Protein AF-R7T611-F1 (afdb_monomer)

Organism: Capitella teleta (NCBI:txid283909)

Secondary structure (DSSP, 8-state):
------S----GGGSTTSHHHHHHHSPPPHHHHHHHHHHHHHHTTT--SPEEEEEEE--GGGGSHHHHHHT-----HHHHHHHHHHHHHHSSSEEEEEEES-THHHHHH---SSEEE-TT--HHHHHHHHHTSSEEEE-SHHHHHHHHHHHTS-EEEETT-SPTTSTTGGG--HHHHS-TTSEEE-

Nearest PDB structures (foldseek):
  1w55-assembly1_A  TM=5.070E-01  e=2.088E-01  Campylobacter jejuni
  1hjj-assembly1_A  TM=3.939E-01  e=7.897E-01  Escherichia coli
  1hm0-assembly1_A  TM=4.553E-01  e=1.017E+00  Streptococcus pneumoniae
  4fce-assembly1_A  TM=4.707E-01  e=2.986E+00  Yersinia pestis CO92
  1h4d-assembly1_A  TM=3.744E-01  e=1.585E+00  Escherichia coli

Radius of gyration: 16.83 Å; Cα contacts (8 Å, |Δi|>4): 289; chains: 1; bounding box: 39×49×43 Å

Sequence (186 aa):
MNIELSGYYHSFKYFTEIEDDIRREFTFKESIQNKVNQFIQKSMVGYENYTKVGIHVRRGDFLREDAQKFGDAVATPEYMEKSMKFFQEKFPRVWFFAAGNGGDWTKENVKADHVAFSEDFSPFEDLALLSSCDHTIATVGTFSWWAAWLTNGITTYFEGFPVPNTRLGNRYIKEDYIPPNWIAMK

Solvent-accessible surface area (backbone atoms only — not comparable to full-atom values): 10423 Å² total; per-residue (Å²): 137,90,84,87,89,85,81,83,87,67,39,60,79,81,42,67,94,44,47,69,58,51,54,62,71,70,58,74,57,66,74,50,48,52,54,38,51,52,48,54,51,65,75,40,66,96,61,75,91,58,49,33,34,13,31,36,38,48,34,62,74,42,69,36,70,68,37,37,62,39,9,42,45,58,69,48,63,62,30,43,48,53,51,54,48,52,50,53,76,72,34,100,40,57,34,37,40,39,30,73,54,36,65,70,60,42,66,74,46,62,78,64,100,41,66,47,68,64,75,94,56,51,76,69,43,41,41,50,45,29,32,70,19,56,22,25,42,25,32,42,64,70,66,23,49,52,24,36,63,62,25,69,41,63,32,38,35,41,56,65,52,51,30,77,92,21,69,45,27,74,69,60,55,62,83,46,53,50,64,88,84,50,41,78,40,98

Structure (mmCIF, N/CA/C/O backbone):
data_AF-R7T611-F1
#
_entry.id   AF-R7T611-F1
#
loop_
_atom_site.group_PDB
_atom_site.id
_atom_site.type_symbol
_atom_site.label_atom_id
_atom_site.label_alt_id
_atom_site.label_comp_id
_atom_site.label_asym_id
_atom_site.label_entity_id
_atom_site.label_seq_id
_atom_site.pdbx_PDB_ins_code
_atom_site.Cartn_x
_atom_site.Cartn_y
_atom_site.Cartn_z
_atom_site.occupancy
_atom_site.B_iso_or_equiv
_atom_site.auth_seq_id
_atom_site.auth_comp_id
_atom_site.auth_asym_id
_atom_site.auth_atom_id
_atom_site.pdbx_PDB_model_num
ATOM 1 N N . MET A 1 1 ? 16.091 -35.401 -15.188 1.00 61.69 1 MET A N 1
ATOM 2 C CA . MET A 1 1 ? 16.191 -34.120 -15.917 1.00 61.69 1 MET A CA 1
ATOM 3 C C . MET A 1 1 ? 16.047 -33.037 -14.872 1.00 61.69 1 MET A C 1
ATOM 5 O O . MET A 1 1 ? 15.060 -33.075 -14.151 1.00 61.69 1 MET A O 1
ATOM 9 N N . ASN A 1 2 ? 17.043 -32.170 -14.716 1.00 72.00 2 ASN A N 1
ATOM 10 C CA . ASN A 1 2 ? 16.996 -31.113 -13.707 1.00 72.00 2 ASN A CA 1
ATOM 11 C C . ASN A 1 2 ? 16.510 -29.838 -14.396 1.00 72.00 2 ASN A C 1
ATOM 13 O O . ASN A 1 2 ? 17.042 -29.483 -15.446 1.00 72.00 2 ASN A O 1
ATOM 17 N N . ILE A 1 3 ? 15.480 -29.205 -13.839 1.00 80.12 3 ILE A N 1
ATOM 18 C CA . ILE A 1 3 ? 14.899 -27.960 -14.349 1.00 80.12 3 ILE A CA 1
ATOM 19 C C . ILE A 1 3 ? 15.176 -26.874 -13.313 1.00 80.12 3 ILE A C 1
ATOM 21 O O . ILE A 1 3 ? 14.893 -27.064 -12.132 1.00 80.12 3 ILE A O 1
ATOM 25 N N . GLU A 1 4 ? 15.722 -25.748 -13.767 1.00 81.56 4 GLU A N 1
ATOM 26 C CA . GLU A 1 4 ? 15.882 -24.530 -12.975 1.00 81.56 4 GLU A CA 1
ATOM 27 C C . GLU A 1 4 ? 14.856 -23.496 -13.446 1.00 81.56 4 GLU A C 1
ATOM 29 O O . GLU A 1 4 ? 14.779 -23.163 -14.630 1.00 81.56 4 GLU A O 1
ATOM 34 N N . LEU A 1 5 ? 14.055 -23.003 -12.507 1.00 80.06 5 LEU A N 1
ATOM 35 C CA . LEU A 1 5 ? 13.049 -21.974 -12.732 1.00 80.06 5 LEU A CA 1
ATOM 36 C C . LEU A 1 5 ? 13.580 -20.647 -12.181 1.00 80.06 5 LEU A C 1
ATOM 38 O O . LEU A 1 5 ? 13.806 -20.521 -10.982 1.00 80.06 5 LEU A O 1
ATOM 42 N N . SER A 1 6 ? 13.744 -19.639 -13.044 1.00 73.62 6 SER A N 1
ATOM 43 C CA . SER A 1 6 ? 14.198 -18.293 -12.654 1.00 73.62 6 SER A CA 1
ATOM 44 C C . SER A 1 6 ? 13.182 -17.217 -13.053 1.00 73.62 6 SER A C 1
ATOM 46 O O . SER A 1 6 ? 12.642 -17.241 -14.156 1.00 73.62 6 SER A O 1
ATOM 48 N N . GLY A 1 7 ? 12.880 -16.287 -12.142 1.00 75.88 7 GLY A N 1
ATOM 49 C CA . GLY A 1 7 ? 11.879 -15.234 -12.353 1.00 75.88 7 GLY A CA 1
ATOM 50 C C . GLY A 1 7 ? 11.219 -14.763 -11.054 1.00 75.88 7 GLY A C 1
ATOM 51 O O . GLY A 1 7 ? 11.477 -15.315 -9.989 1.00 75.88 7 GLY A O 1
ATOM 52 N N . TYR A 1 8 ? 10.365 -13.737 -11.147 1.00 75.19 8 TYR A N 1
ATOM 53 C CA . TYR A 1 8 ? 9.629 -13.194 -9.993 1.00 75.19 8 TYR A CA 1
ATOM 54 C C . TYR A 1 8 ? 8.362 -13.986 -9.646 1.00 75.19 8 TYR A C 1
ATOM 56 O O . TYR A 1 8 ? 7.894 -13.883 -8.519 1.00 75.19 8 TYR A O 1
ATOM 64 N N . TYR A 1 9 ? 7.794 -14.731 -10.607 1.00 80.75 9 TYR A N 1
ATOM 65 C CA . TYR A 1 9 ? 6.558 -15.520 -10.460 1.00 80.75 9 TYR A CA 1
ATOM 66 C C . TYR A 1 9 ? 5.413 -14.784 -9.741 1.00 80.75 9 TYR A C 1
ATOM 68 O O . TYR A 1 9 ? 4.602 -15.388 -9.047 1.00 80.75 9 TYR A O 1
ATOM 76 N N . HIS A 1 10 ? 5.339 -13.467 -9.927 1.00 84.19 10 HIS A N 1
ATOM 77 C CA . HIS A 1 10 ? 4.414 -12.604 -9.212 1.00 84.19 10 HIS A CA 1
ATOM 78 C C . HIS A 1 10 ? 3.256 -12.212 -10.132 1.00 84.19 10 HIS A C 1
ATOM 80 O O . HIS A 1 10 ? 3.314 -11.195 -10.820 1.00 84.19 10 HIS A O 1
ATOM 86 N N . SER A 1 11 ? 2.232 -13.065 -10.167 1.00 90.81 11 SER A N 1
ATOM 87 C CA . SER A 1 11 ? 0.974 -12.800 -10.859 1.00 90.81 11 SER A CA 1
ATOM 88 C C . SER A 1 11 ? -0.200 -13.351 -10.062 1.00 90.81 11 SER A C 1
ATOM 90 O O . SER A 1 11 ? -0.176 -14.517 -9.669 1.00 90.81 11 SER A O 1
ATOM 92 N N . PHE A 1 12 ? -1.248 -12.542 -9.876 1.00 90.81 12 PHE A N 1
ATOM 93 C CA . PHE A 1 12 ? -2.486 -13.006 -9.233 1.00 90.81 12 PHE A CA 1
ATOM 94 C C . PHE A 1 12 ? -3.181 -14.114 -10.027 1.00 90.81 12 PHE A C 1
ATOM 96 O O . PHE A 1 12 ? -3.879 -14.947 -9.453 1.00 90.81 12 PHE A O 1
ATOM 103 N N . LYS A 1 13 ? -2.949 -14.162 -11.347 1.00 91.31 13 LYS A N 1
ATOM 104 C CA . LYS A 1 13 ? -3.540 -15.153 -12.254 1.00 91.31 13 LYS A CA 1
ATOM 105 C C . LYS A 1 13 ? -3.159 -16.587 -11.897 1.00 91.31 13 LYS A C 1
ATOM 107 O O . LYS A 1 13 ? -3.870 -17.511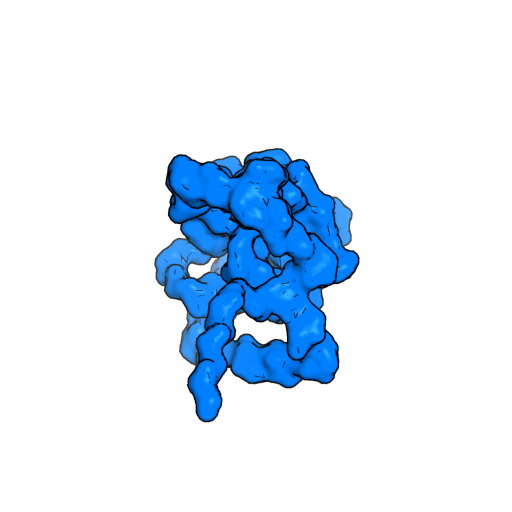 -12.271 1.00 91.31 13 LYS A O 1
ATOM 112 N N . TYR A 1 14 ? -2.056 -16.788 -11.175 1.00 89.62 14 TYR A N 1
ATOM 113 C CA . TYR A 1 14 ? -1.620 -18.120 -10.753 1.00 89.62 14 TYR A CA 1
ATOM 114 C C . TYR A 1 14 ? -2.505 -18.745 -9.676 1.00 89.62 14 TYR A C 1
ATOM 116 O O . TYR A 1 14 ? -2.452 -19.957 -9.493 1.00 89.62 14 TYR A O 1
ATOM 124 N N . PHE A 1 15 ? -3.299 -17.948 -8.962 1.00 88.62 15 PHE A N 1
ATOM 125 C CA . PHE A 1 15 ? -4.089 -18.426 -7.829 1.00 88.62 15 PHE A CA 1
ATOM 126 C C . PHE A 1 15 ? -5.510 -17.859 -7.795 1.00 88.62 15 PHE A C 1
ATOM 128 O O . PHE A 1 15 ? -6.181 -17.979 -6.777 1.00 88.62 15 PHE A O 1
ATOM 135 N N . THR A 1 16 ? -6.004 -17.308 -8.910 1.00 88.00 16 THR A N 1
ATOM 136 C CA . THR A 1 16 ? -7.368 -16.756 -9.012 1.00 88.00 16 THR A CA 1
ATOM 137 C C . THR A 1 16 ? -8.461 -17.773 -8.656 1.00 88.00 16 THR A C 1
ATOM 139 O O . THR A 1 16 ? -9.498 -17.401 -8.121 1.00 88.00 16 THR A O 1
ATOM 142 N N . GLU A 1 17 ? -8.242 -19.065 -8.909 1.00 91.81 17 GLU A N 1
ATOM 143 C CA . GLU A 1 17 ? -9.221 -20.118 -8.584 1.00 91.81 17 GLU A CA 1
ATOM 144 C C . GLU A 1 17 ? -9.187 -20.558 -7.111 1.00 91.81 17 GLU A C 1
ATOM 146 O O . GLU A 1 17 ? -10.106 -21.230 -6.654 1.00 91.81 17 GLU A O 1
ATOM 151 N N . ILE A 1 18 ? -8.142 -20.182 -6.366 1.00 91.75 18 ILE A N 1
ATOM 152 C CA . ILE A 1 18 ? -7.904 -20.613 -4.978 1.00 91.75 18 ILE A CA 1
ATOM 153 C C . ILE A 1 18 ? -7.659 -19.428 -4.035 1.00 91.75 18 ILE A C 1
ATOM 155 O O . ILE A 1 18 ? -7.073 -19.593 -2.967 1.00 91.75 18 ILE A O 1
ATOM 159 N N . GLU A 1 19 ? -8.074 -18.215 -4.413 1.00 91.62 19 GLU A N 1
ATOM 160 C CA . GLU A 1 19 ? -7.768 -17.005 -3.640 1.00 91.62 19 GLU A CA 1
ATOM 161 C C . GLU A 1 19 ? -8.275 -17.092 -2.199 1.00 91.62 19 GLU A C 1
ATOM 163 O O . GLU A 1 19 ? -7.566 -16.699 -1.275 1.00 91.62 19 GLU A O 1
ATOM 168 N N . ASP A 1 20 ? -9.473 -17.641 -1.998 1.00 91.69 20 ASP A N 1
ATOM 169 C CA . ASP A 1 20 ? -10.071 -17.784 -0.669 1.00 91.69 20 ASP A CA 1
ATOM 170 C C . ASP A 1 20 ? -9.300 -18.778 0.204 1.00 91.69 20 ASP A C 1
ATOM 172 O O . ASP A 1 20 ? -9.133 -18.557 1.406 1.00 91.69 20 ASP A O 1
ATOM 176 N N . ASP A 1 21 ? -8.766 -19.842 -0.402 1.00 93.12 21 ASP A N 1
ATOM 177 C CA . ASP A 1 21 ? -7.888 -20.781 0.288 1.00 93.12 21 ASP A CA 1
ATOM 178 C C . ASP A 1 21 ? -6.577 -20.100 0.676 1.00 93.12 21 ASP A C 1
ATOM 180 O O . ASP A 1 21 ? -6.176 -20.166 1.836 1.00 93.12 21 ASP A O 1
ATOM 184 N N . ILE A 1 22 ? -5.950 -19.368 -0.249 1.00 91.81 22 ILE A N 1
ATOM 185 C CA . ILE A 1 22 ? -4.723 -18.620 0.037 1.00 91.81 22 ILE A CA 1
ATOM 186 C C . ILE A 1 22 ? -4.961 -17.597 1.156 1.00 91.81 22 ILE A C 1
ATOM 188 O O . ILE A 1 22 ? -4.179 -17.552 2.101 1.00 91.81 22 ILE A O 1
ATOM 192 N N . ARG A 1 23 ? -6.048 -16.818 1.131 1.00 91.62 23 ARG A N 1
ATOM 193 C CA . ARG A 1 23 ? -6.355 -15.851 2.204 1.00 91.62 23 ARG A CA 1
ATOM 194 C C . ARG A 1 23 ? -6.562 -16.534 3.558 1.00 91.62 23 ARG A C 1
ATOM 196 O O . ARG A 1 23 ? -6.128 -15.999 4.575 1.00 91.62 23 ARG A O 1
ATOM 203 N N . ARG A 1 24 ? -7.181 -17.719 3.584 1.00 90.38 24 ARG A N 1
ATOM 204 C CA . ARG A 1 24 ? -7.364 -18.506 4.814 1.00 90.38 24 ARG A CA 1
ATOM 205 C C . ARG A 1 24 ? -6.036 -19.035 5.363 1.00 90.38 24 ARG A C 1
ATOM 207 O O . ARG A 1 24 ? -5.813 -18.969 6.572 1.00 90.38 24 ARG A O 1
ATOM 214 N N . GLU A 1 25 ? -5.156 -19.538 4.501 1.00 90.62 25 GLU A N 1
ATOM 215 C CA . GLU A 1 25 ? -3.840 -20.044 4.913 1.00 90.62 25 GLU A CA 1
ATOM 216 C C . GLU A 1 25 ? -2.890 -18.909 5.335 1.00 90.62 25 GLU A C 1
ATOM 218 O O . GLU A 1 25 ? -2.083 -19.075 6.248 1.00 90.62 25 GLU A O 1
ATOM 223 N N . PHE A 1 26 ? -3.018 -17.720 4.737 1.00 87.00 26 PHE A N 1
ATOM 224 C CA . PHE A 1 26 ? -2.278 -16.510 5.116 1.00 87.00 26 PHE A CA 1
ATOM 225 C C . PHE A 1 26 ? -2.897 -15.797 6.331 1.00 87.00 26 PHE A C 1
ATOM 227 O O . PHE A 1 26 ? -3.003 -14.571 6.386 1.00 87.00 26 PHE A O 1
ATOM 234 N N . THR A 1 27 ? -3.270 -16.571 7.348 1.00 88.25 27 THR A N 1
ATOM 235 C CA . THR A 1 27 ? -3.699 -16.056 8.648 1.00 88.25 27 THR A CA 1
ATOM 236 C C . THR A 1 27 ? -2.513 -15.948 9.601 1.00 88.25 27 THR A C 1
ATOM 238 O O . THR A 1 27 ? -1.678 -16.844 9.736 1.00 88.25 27 THR A O 1
ATOM 241 N N . PHE A 1 28 ? -2.403 -14.809 10.281 1.00 92.50 28 PHE A N 1
ATOM 242 C CA . PHE A 1 28 ? -1.281 -14.560 11.181 1.00 92.50 28 PHE A CA 1
ATOM 243 C C . PHE A 1 28 ? -1.431 -15.333 12.487 1.00 92.50 28 PHE A C 1
ATOM 245 O O . PHE A 1 28 ? -2.542 -15.536 12.979 1.00 92.50 28 PHE A O 1
ATOM 252 N N . LYS A 1 29 ? -0.296 -15.695 13.097 1.00 95.12 29 LYS A N 1
ATOM 253 C CA . LYS A 1 29 ? -0.269 -16.282 14.442 1.00 95.12 29 LYS A CA 1
ATOM 254 C C . LYS A 1 29 ? -1.009 -15.382 15.430 1.00 95.12 29 LYS A C 1
ATOM 256 O O . LYS A 1 29 ? -0.880 -14.159 15.374 1.00 95.12 29 LYS A O 1
ATOM 261 N N . GLU A 1 30 ? -1.696 -15.998 16.385 1.00 94.94 30 GLU A N 1
ATOM 262 C CA . GLU A 1 30 ? -2.509 -15.299 17.385 1.00 94.94 30 GLU A CA 1
ATOM 263 C C . GLU A 1 30 ? -1.725 -14.204 18.129 1.00 94.94 30 GLU A C 1
ATOM 265 O O . GLU A 1 30 ? -2.230 -13.105 18.333 1.00 94.94 30 GLU A O 1
ATOM 270 N N . SER A 1 31 ? -0.452 -14.447 18.460 1.00 96.44 31 SER A N 1
ATOM 271 C CA . SER A 1 31 ? 0.404 -13.448 19.113 1.00 96.44 31 SER A CA 1
ATOM 272 C C . SER A 1 31 ? 0.606 -12.174 18.281 1.00 96.44 31 SER A C 1
ATOM 274 O O . SER A 1 31 ? 0.606 -11.077 18.838 1.00 96.44 31 SER A O 1
ATOM 276 N N . ILE A 1 32 ? 0.740 -12.308 16.957 1.00 96.81 32 ILE A N 1
ATOM 277 C CA . ILE A 1 32 ? 0.872 -11.181 16.023 1.00 96.81 32 ILE A CA 1
ATOM 278 C C . ILE A 1 32 ? -0.466 -10.449 15.923 1.00 96.81 32 ILE A C 1
ATOM 280 O O . ILE A 1 32 ? -0.506 -9.229 16.083 1.00 96.81 32 ILE A O 1
ATOM 284 N N . GLN A 1 33 ? -1.565 -11.189 15.733 1.00 95.81 33 GLN A N 1
ATOM 285 C CA . GLN A 1 33 ? -2.901 -10.593 15.656 1.00 95.81 33 GLN A CA 1
ATOM 286 C C . GLN A 1 33 ? -3.254 -9.824 16.932 1.00 95.81 33 GLN A C 1
ATOM 288 O O . GLN A 1 33 ? -3.726 -8.695 16.857 1.00 95.81 33 GLN A O 1
ATOM 293 N N . ASN A 1 34 ? -2.962 -10.383 18.107 1.00 96.62 34 ASN A N 1
ATOM 294 C CA . ASN A 1 34 ? -3.229 -9.733 19.386 1.00 96.62 34 ASN A CA 1
ATOM 295 C C . ASN A 1 34 ? -2.453 -8.419 19.532 1.00 96.62 34 ASN A C 1
ATOM 297 O O . ASN A 1 34 ? -3.031 -7.419 19.959 1.00 96.62 34 ASN A O 1
ATOM 301 N N . LYS A 1 35 ? -1.172 -8.383 19.141 1.00 97.06 35 LYS A N 1
ATOM 302 C CA . LYS A 1 35 ? -0.372 -7.149 19.176 1.00 97.06 35 LYS A CA 1
ATOM 303 C C . LYS A 1 35 ? -0.938 -6.081 18.232 1.00 97.06 35 LYS A C 1
ATOM 305 O O . LYS A 1 35 ? -1.091 -4.930 18.640 1.00 97.06 35 LYS A O 1
ATOM 310 N N . VAL A 1 36 ? -1.296 -6.463 17.006 1.00 97.56 36 VAL A N 1
ATOM 311 C CA . VAL A 1 36 ? -1.903 -5.562 16.012 1.00 97.56 36 VAL A CA 1
ATOM 312 C C . VAL A 1 36 ? -3.260 -5.035 16.484 1.00 97.56 36 VAL A C 1
ATOM 314 O O . VAL A 1 36 ? -3.496 -3.830 16.452 1.00 97.56 36 VAL A O 1
ATOM 317 N N . ASN A 1 37 ? -4.131 -5.909 16.989 1.00 96.94 37 ASN A N 1
ATOM 318 C CA . ASN A 1 37 ? -5.452 -5.529 17.486 1.00 96.94 37 ASN A CA 1
ATOM 319 C C . ASN A 1 37 ? -5.347 -4.560 18.666 1.00 96.94 37 ASN A C 1
ATOM 321 O O . ASN A 1 37 ? -6.070 -3.566 18.709 1.00 96.94 37 ASN A O 1
ATOM 325 N N . GLN A 1 38 ? -4.410 -4.793 19.590 1.00 97.56 38 GLN A N 1
ATOM 326 C CA . GLN A 1 38 ? -4.142 -3.862 20.687 1.00 97.56 38 GLN A CA 1
ATOM 327 C C . GLN A 1 38 ? -3.655 -2.501 20.187 1.00 97.56 38 GLN A C 1
ATOM 329 O O . GLN A 1 38 ? -4.045 -1.479 20.748 1.00 97.56 38 GLN A O 1
ATOM 334 N N . PHE A 1 39 ? -2.808 -2.465 19.156 1.00 98.06 39 PHE A N 1
ATOM 335 C CA . PHE A 1 39 ? -2.355 -1.213 18.555 1.00 98.06 39 PHE A CA 1
ATOM 336 C C . PHE A 1 39 ? -3.520 -0.437 17.929 1.00 98.06 39 PHE A C 1
ATOM 338 O O . PHE A 1 39 ? -3.735 0.712 18.304 1.00 98.06 39 PHE A O 1
ATOM 345 N N . ILE A 1 40 ? -4.337 -1.083 17.089 1.00 97.75 40 ILE A N 1
ATOM 346 C CA . ILE A 1 40 ? -5.526 -0.470 16.471 1.00 97.75 40 ILE A CA 1
ATOM 347 C C . ILE A 1 40 ? -6.482 0.068 17.546 1.00 97.75 40 ILE A C 1
ATOM 349 O O . ILE A 1 40 ? -6.897 1.226 17.486 1.00 97.75 40 ILE A O 1
ATOM 353 N N . GLN A 1 41 ? -6.796 -0.744 18.561 1.00 96.69 41 GLN A N 1
ATOM 354 C CA . GLN A 1 41 ? -7.684 -0.352 19.659 1.00 96.69 41 GLN A CA 1
ATOM 355 C C . GLN A 1 41 ? -7.154 0.864 20.420 1.00 96.69 41 GLN A C 1
ATOM 357 O O . GLN A 1 41 ? -7.924 1.775 20.709 1.00 96.69 41 GLN A O 1
ATOM 362 N N . LYS A 1 42 ? -5.850 0.899 20.721 1.00 97.06 42 LYS A N 1
ATOM 363 C CA . LYS A 1 42 ? -5.209 2.035 21.399 1.00 97.06 42 LYS A CA 1
ATOM 364 C C . LYS A 1 42 ? -5.204 3.294 20.539 1.00 97.06 42 LYS A C 1
ATOM 366 O O . LYS A 1 42 ? -5.418 4.376 21.077 1.00 97.06 42 LYS A O 1
ATOM 371 N N . SER A 1 43 ? -4.973 3.171 19.232 1.00 97.25 43 SER A N 1
ATOM 372 C CA . SER A 1 43 ? -5.015 4.315 18.318 1.00 97.25 43 SER A CA 1
ATOM 373 C C . SER A 1 43 ? -6.411 4.932 18.262 1.00 97.25 43 SER A C 1
ATOM 375 O O . SER A 1 43 ? -6.529 6.150 18.246 1.00 97.25 43 SER A O 1
ATOM 377 N N . MET A 1 44 ? -7.458 4.106 18.287 1.00 97.25 44 MET A N 1
ATOM 378 C CA . MET A 1 44 ? -8.842 4.519 18.030 1.00 97.25 44 MET A CA 1
ATOM 379 C C . MET A 1 44 ? -9.706 4.635 19.299 1.00 97.25 44 MET A C 1
ATOM 381 O O . MET A 1 44 ? -10.933 4.615 19.207 1.00 97.25 44 MET A O 1
ATOM 385 N N . VAL A 1 45 ? -9.115 4.758 20.494 1.00 96.44 45 VAL A N 1
ATOM 386 C CA . VAL A 1 45 ? -9.888 4.867 21.750 1.00 96.44 45 VAL A CA 1
ATOM 387 C C . VAL A 1 45 ? -10.842 6.062 21.695 1.00 96.44 45 VAL A C 1
ATOM 389 O O . VAL A 1 45 ? -10.416 7.196 21.494 1.00 96.44 45 VAL A O 1
ATOM 392 N N . GLY A 1 46 ? -12.135 5.808 21.916 1.00 95.56 46 GLY A N 1
ATOM 393 C CA . GLY A 1 46 ? -13.182 6.836 21.870 1.00 95.56 46 GLY A CA 1
ATOM 394 C C . GLY A 1 46 ? -13.675 7.182 20.460 1.00 95.56 46 GLY A C 1
ATOM 395 O O . GLY A 1 46 ? -14.513 8.069 20.318 1.00 95.56 46 GLY A O 1
ATOM 396 N N . TYR A 1 47 ? -13.196 6.477 19.431 1.00 95.75 47 TYR A N 1
ATOM 397 C CA . TYR A 1 47 ? -13.606 6.648 18.041 1.00 95.75 47 TYR A CA 1
ATOM 398 C C . TYR A 1 47 ? -14.295 5.382 17.523 1.00 95.75 47 TYR A C 1
ATOM 400 O O . TYR A 1 47 ? -13.751 4.284 17.582 1.00 95.75 47 TYR A O 1
ATOM 408 N N . GLU A 1 48 ? -15.493 5.539 16.964 1.00 93.88 48 GLU A N 1
ATOM 409 C CA . GLU A 1 48 ? -16.306 4.433 16.437 1.00 93.88 48 GLU A CA 1
ATOM 410 C C . GLU A 1 48 ? -16.665 4.660 14.968 1.00 93.88 48 GLU A C 1
ATOM 412 O O . GLU A 1 48 ? -16.696 5.800 14.520 1.00 93.88 48 GLU A O 1
ATOM 417 N N . ASN A 1 49 ? -16.986 3.598 14.220 1.00 94.69 49 ASN A N 1
ATOM 418 C CA . ASN A 1 49 ? -17.370 3.587 12.792 1.00 94.69 49 ASN A CA 1
ATOM 419 C C . ASN A 1 49 ? -16.482 4.464 11.882 1.00 94.69 49 ASN A C 1
ATOM 421 O O . ASN A 1 49 ? -16.981 5.325 11.147 1.00 94.69 49 ASN A O 1
ATOM 425 N N . TYR A 1 50 ? -15.168 4.244 11.964 1.00 98.12 50 TYR A N 1
ATOM 426 C CA . TYR A 1 50 ? -14.168 4.744 11.019 1.00 98.12 50 TYR A CA 1
ATOM 427 C C . TYR A 1 50 ? -13.806 3.653 10.013 1.00 98.12 50 TYR A C 1
ATOM 429 O O . TYR A 1 50 ? -13.655 2.490 10.385 1.00 98.12 50 TYR A O 1
ATOM 437 N N . THR A 1 51 ? -13.611 4.049 8.757 1.00 98.69 51 THR A N 1
ATOM 438 C CA . THR A 1 51 ? -13.018 3.190 7.726 1.00 98.69 51 THR A CA 1
ATOM 439 C C . THR A 1 51 ? -11.502 3.204 7.894 1.00 98.69 51 THR A C 1
ATOM 441 O O . THR A 1 51 ? -10.881 4.266 7.832 1.00 98.69 51 THR A O 1
ATOM 444 N N . LYS A 1 52 ? -10.898 2.043 8.129 1.00 98.81 52 LYS A N 1
ATOM 445 C CA . LYS A 1 52 ? -9.456 1.872 8.322 1.00 98.81 52 LYS A CA 1
ATOM 446 C C . LYS A 1 52 ? -8.797 1.721 6.958 1.00 98.81 52 LYS A C 1
ATOM 448 O O . LYS A 1 52 ? -9.142 0.817 6.200 1.00 98.81 52 LYS A O 1
ATOM 453 N N . VAL A 1 53 ? -7.839 2.582 6.646 1.00 98.88 53 VAL A N 1
ATOM 454 C CA . VAL A 1 53 ? -7.107 2.545 5.377 1.00 98.88 53 VAL A CA 1
ATOM 455 C C . VAL A 1 53 ? -5.629 2.329 5.673 1.00 98.88 53 VAL A C 1
ATOM 457 O O . VAL A 1 53 ? -4.967 3.186 6.259 1.00 98.88 53 VAL A O 1
ATOM 460 N N . GLY A 1 54 ? -5.113 1.171 5.274 1.00 98.81 54 GLY A N 1
ATOM 461 C CA . GLY A 1 54 ? -3.704 0.832 5.412 1.00 98.81 54 GLY A CA 1
ATOM 462 C C . GLY A 1 54 ? -2.876 1.535 4.343 1.00 98.81 54 GLY A C 1
ATOM 463 O O . GLY A 1 54 ? -3.251 1.546 3.174 1.00 98.81 54 GLY A O 1
ATOM 464 N N . ILE A 1 55 ? -1.740 2.106 4.717 1.00 98.75 55 ILE A N 1
ATOM 465 C CA . ILE A 1 55 ? -0.795 2.746 3.805 1.00 98.75 55 ILE A CA 1
ATOM 466 C C . ILE A 1 55 ? 0.541 2.034 3.946 1.00 98.75 55 ILE A C 1
ATOM 468 O O . ILE A 1 55 ? 1.192 2.144 4.983 1.00 98.75 55 ILE A O 1
ATOM 472 N N . HIS A 1 56 ? 0.987 1.348 2.897 1.00 98.38 56 HIS A N 1
ATOM 473 C CA . HIS A 1 56 ? 2.344 0.811 2.884 1.00 98.38 56 HIS A CA 1
ATOM 474 C C . HIS A 1 56 ? 3.277 1.732 2.106 1.00 98.38 56 HIS A C 1
ATOM 476 O O . HIS A 1 56 ? 3.119 1.890 0.894 1.00 98.38 56 HIS A O 1
ATOM 482 N N . VAL A 1 57 ? 4.281 2.295 2.778 1.00 97.31 57 VAL A N 1
ATOM 483 C CA . VAL A 1 57 ? 5.293 3.174 2.179 1.00 97.31 57 VAL A CA 1
ATOM 484 C C . VAL A 1 57 ? 6.595 2.406 1.952 1.00 97.31 57 VAL A C 1
ATOM 486 O O . VAL A 1 57 ? 7.360 2.155 2.884 1.00 97.31 57 VAL A O 1
ATOM 489 N N . ARG A 1 58 ? 6.881 2.077 0.686 1.00 96.50 58 ARG A N 1
ATOM 490 C CA . ARG A 1 58 ? 8.153 1.486 0.252 1.00 96.50 58 ARG A CA 1
ATOM 491 C C . ARG A 1 58 ? 9.071 2.563 -0.326 1.00 96.50 58 ARG A C 1
ATOM 493 O O . ARG A 1 58 ? 8.762 3.151 -1.361 1.00 96.50 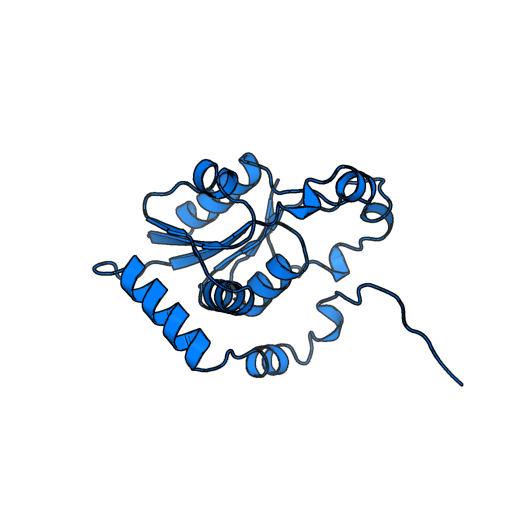58 ARG A O 1
ATOM 500 N N . ARG A 1 59 ? 10.208 2.806 0.334 1.00 94.38 59 ARG A N 1
ATOM 501 C CA . ARG A 1 59 ? 11.261 3.732 -0.121 1.00 94.38 59 ARG A CA 1
ATOM 502 C C . ARG A 1 59 ? 12.655 3.135 0.013 1.00 94.38 59 ARG A C 1
ATOM 504 O O . ARG A 1 59 ? 13.216 2.780 -1.007 1.00 94.38 59 ARG A O 1
ATOM 511 N N . GLY A 1 60 ? 13.187 2.999 1.232 1.00 91.88 60 GLY A N 1
ATOM 512 C CA . GLY A 1 60 ? 14.511 2.436 1.563 1.00 91.88 60 GLY A CA 1
ATOM 513 C C . GLY A 1 60 ? 15.477 2.168 0.395 1.00 91.88 60 GLY A C 1
ATOM 514 O O . GLY A 1 60 ? 16.062 3.082 -0.176 1.00 91.88 60 GLY A O 1
ATOM 515 N N . ASP A 1 61 ? 15.638 0.896 0.042 1.00 91.62 61 ASP A N 1
ATOM 516 C CA . ASP A 1 61 ? 16.497 0.389 -1.035 1.00 91.62 61 ASP A CA 1
ATOM 517 C C . ASP A 1 61 ? 16.112 0.870 -2.446 1.00 91.62 61 ASP A C 1
ATOM 519 O O . ASP A 1 61 ? 16.992 0.975 -3.297 1.00 91.62 61 ASP A O 1
ATOM 523 N N . PHE A 1 62 ? 14.851 1.236 -2.690 1.00 94.06 62 PHE A N 1
ATOM 524 C CA . PHE A 1 62 ? 14.378 1.766 -3.979 1.00 94.06 62 PHE A CA 1
ATOM 525 C C . PHE A 1 62 ? 14.874 3.200 -4.239 1.00 94.06 62 PHE A C 1
ATOM 527 O O . PHE A 1 62 ? 14.760 3.709 -5.353 1.00 94.06 62 PHE A O 1
ATOM 534 N N . LEU A 1 63 ? 15.440 3.869 -3.225 1.00 94.06 63 LEU A N 1
ATOM 535 C CA . LEU A 1 63 ? 16.107 5.165 -3.385 1.00 94.06 63 LEU A CA 1
ATOM 536 C C . LEU A 1 63 ? 17.537 5.041 -3.926 1.00 94.06 63 LEU A C 1
ATOM 538 O O . LEU A 1 63 ? 18.141 6.055 -4.273 1.00 94.06 63 LEU A O 1
ATOM 542 N N . ARG A 1 64 ? 18.104 3.830 -3.986 1.00 95.50 64 ARG A N 1
ATOM 543 C CA . ARG A 1 64 ? 19.455 3.632 -4.512 1.00 95.50 64 ARG A CA 1
ATOM 544 C C . ARG A 1 64 ? 19.496 3.885 -6.016 1.00 95.50 64 ARG A C 1
ATOM 546 O O . ARG A 1 64 ? 18.605 3.475 -6.755 1.00 95.50 64 ARG A O 1
ATOM 553 N N . GLU A 1 65 ? 20.586 4.486 -6.480 1.00 94.44 65 GLU A N 1
ATOM 554 C CA . GLU A 1 65 ? 20.765 4.822 -7.896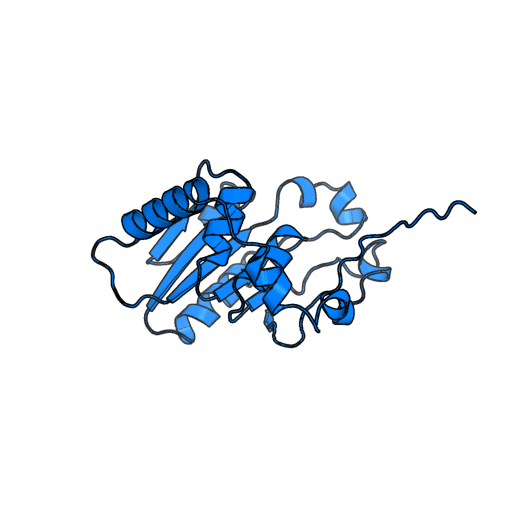 1.00 94.44 65 GLU A CA 1
ATOM 555 C C . GLU A 1 65 ? 20.705 3.583 -8.807 1.00 94.44 65 GLU A C 1
ATOM 557 O O . GLU A 1 65 ? 20.127 3.627 -9.892 1.00 94.44 65 GLU A O 1
ATOM 562 N N . ASP A 1 66 ? 21.273 2.455 -8.376 1.00 95.75 66 ASP A N 1
ATOM 563 C CA . ASP A 1 66 ? 21.261 1.218 -9.155 1.00 95.75 66 ASP A CA 1
ATOM 564 C C . ASP A 1 66 ? 19.875 0.562 -9.219 1.00 95.75 66 ASP A C 1
ATOM 566 O O . ASP A 1 66 ? 19.510 0.033 -10.270 1.00 95.75 66 ASP A O 1
ATOM 570 N N . ALA A 1 67 ? 19.077 0.671 -8.151 1.00 94.56 67 ALA A N 1
ATOM 571 C CA . ALA A 1 67 ? 17.675 0.252 -8.143 1.00 94.56 67 ALA A CA 1
ATOM 572 C C . ALA A 1 67 ? 16.848 1.086 -9.139 1.00 94.56 67 ALA A C 1
ATOM 574 O O . ALA A 1 67 ? 16.147 0.546 -9.996 1.00 94.56 67 ALA A O 1
ATOM 575 N N . GLN A 1 68 ? 17.019 2.410 -9.129 1.00 94.56 68 GLN A N 1
ATOM 576 C CA . GLN A 1 68 ? 16.323 3.300 -10.066 1.00 94.56 68 GLN A CA 1
ATOM 577 C C . GLN A 1 68 ? 16.739 3.068 -11.525 1.00 94.56 68 GLN A C 1
ATOM 579 O O . GLN A 1 68 ? 15.887 3.020 -12.412 1.00 94.56 68 GLN A O 1
ATOM 584 N N . LYS A 1 69 ? 18.035 2.841 -11.789 1.00 95.00 69 LYS A N 1
ATOM 585 C CA . LYS A 1 69 ? 18.531 2.448 -13.123 1.00 95.00 69 LYS A CA 1
ATOM 586 C C . LYS A 1 69 ? 17.973 1.098 -13.577 1.00 95.00 69 LYS A C 1
ATOM 588 O O . LYS A 1 69 ? 17.756 0.895 -14.773 1.00 95.00 69 LYS A O 1
ATOM 593 N N . PHE A 1 70 ? 17.759 0.166 -12.648 1.00 94.88 70 PHE A N 1
ATOM 594 C CA . PHE A 1 70 ? 17.126 -1.116 -12.945 1.00 94.88 70 PHE A CA 1
ATOM 595 C C . PHE A 1 70 ? 15.643 -0.950 -13.301 1.00 94.88 70 PHE A C 1
ATOM 597 O O . PHE A 1 70 ? 15.167 -1.627 -14.217 1.00 94.88 70 PHE A O 1
ATOM 604 N N . GLY A 1 71 ? 14.957 -0.017 -12.638 1.00 95.75 71 GLY A N 1
ATOM 605 C CA . GLY A 1 71 ? 13.585 0.392 -12.928 1.00 95.75 71 GLY A CA 1
ATOM 606 C C . GLY A 1 71 ? 12.689 0.563 -11.708 1.00 95.75 71 GLY A C 1
ATOM 607 O O . GLY A 1 71 ? 11.481 0.738 -11.878 1.00 95.75 71 GLY A O 1
ATOM 608 N N . ASP A 1 72 ? 13.248 0.506 -10.500 1.00 95.69 72 ASP A N 1
ATOM 609 C CA . ASP A 1 72 ? 12.510 0.808 -9.282 1.00 95.69 72 ASP A CA 1
ATOM 610 C C . ASP A 1 72 ? 12.132 2.293 -9.221 1.00 95.69 72 ASP A C 1
ATOM 612 O O . ASP A 1 72 ? 12.866 3.178 -9.660 1.00 95.69 72 ASP A O 1
ATOM 616 N N . ALA A 1 73 ? 10.959 2.565 -8.662 1.00 95.56 73 ALA A N 1
ATOM 617 C CA . ALA A 1 73 ? 10.418 3.903 -8.466 1.00 95.56 73 ALA A CA 1
ATOM 618 C C . ALA A 1 73 ? 9.794 3.979 -7.077 1.00 95.56 73 ALA A C 1
ATOM 620 O O . ALA A 1 73 ? 9.341 2.967 -6.553 1.00 95.56 73 ALA A O 1
ATOM 621 N N . VAL A 1 74 ? 9.731 5.170 -6.491 1.00 96.75 74 VAL A N 1
ATOM 622 C CA . VAL A 1 74 ? 9.067 5.398 -5.202 1.00 96.75 74 VAL A CA 1
ATOM 623 C C . VAL A 1 74 ? 7.840 6.271 -5.399 1.00 96.75 74 VAL A C 1
ATOM 625 O O . VAL A 1 74 ? 7.826 7.135 -6.273 1.00 96.75 74 VAL A O 1
ATOM 628 N N . ALA A 1 75 ? 6.825 6.056 -4.565 1.00 96.88 75 ALA A N 1
ATOM 629 C CA . ALA A 1 75 ? 5.641 6.900 -4.559 1.00 96.88 75 ALA A CA 1
ATOM 630 C C . ALA A 1 75 ? 5.998 8.372 -4.302 1.00 96.88 75 ALA A C 1
ATOM 632 O O . ALA A 1 75 ? 6.887 8.690 -3.500 1.00 96.88 75 ALA A O 1
ATOM 633 N N . THR A 1 76 ? 5.290 9.256 -4.996 1.00 97.31 76 THR A N 1
ATOM 634 C CA . THR A 1 76 ? 5.457 10.707 -4.913 1.00 97.31 76 THR A CA 1
ATOM 635 C C . THR A 1 76 ? 4.567 11.308 -3.817 1.00 97.31 76 THR A C 1
ATOM 637 O O . THR A 1 76 ? 3.579 10.684 -3.415 1.00 97.31 76 THR A O 1
ATOM 640 N N . PRO A 1 77 ? 4.883 12.518 -3.322 1.00 97.69 77 PRO A N 1
ATOM 641 C CA . PRO A 1 77 ? 3.974 13.283 -2.468 1.00 97.69 77 PRO A CA 1
ATOM 642 C C . PRO A 1 77 ? 2.576 13.444 -3.080 1.00 97.69 77 PRO A C 1
ATOM 644 O O . PRO A 1 77 ? 1.572 13.236 -2.403 1.00 97.69 77 PRO A O 1
ATOM 647 N N . GLU A 1 78 ? 2.504 13.731 -4.382 1.00 98.19 78 GLU A N 1
ATOM 648 C CA . GLU A 1 78 ? 1.250 13.955 -5.103 1.00 98.19 78 GLU A CA 1
ATOM 649 C C . GLU A 1 78 ? 0.389 12.687 -5.154 1.00 98.19 78 GLU A C 1
ATOM 651 O O . GLU A 1 78 ? -0.832 12.757 -5.003 1.00 98.19 78 GLU A O 1
ATOM 656 N N . TYR A 1 79 ? 1.015 11.518 -5.323 1.00 98.31 79 TYR A N 1
ATOM 657 C CA . TYR A 1 79 ? 0.326 10.233 -5.249 1.00 98.31 79 TYR A CA 1
ATOM 658 C C . TYR A 1 79 ? -0.280 9.996 -3.861 1.00 98.31 79 TYR A C 1
ATOM 660 O O . TYR A 1 79 ? -1.432 9.557 -3.757 1.00 98.31 79 TYR A O 1
ATOM 668 N N . MET A 1 80 ? 0.490 10.278 -2.803 1.00 98.38 80 MET A N 1
ATOM 669 C CA . MET A 1 80 ? 0.037 10.114 -1.420 1.00 98.38 80 MET A CA 1
ATOM 670 C C . MET A 1 80 ? -1.164 11.011 -1.135 1.00 98.38 80 MET A C 1
ATOM 672 O O . MET A 1 80 ? -2.197 10.520 -0.679 1.00 98.38 80 MET A O 1
ATOM 676 N N . GLU A 1 81 ? -1.063 12.293 -1.487 1.00 98.19 81 GLU A N 1
ATOM 677 C CA . GLU A 1 81 ? -2.137 13.270 -1.313 1.00 98.19 81 GLU A CA 1
ATOM 678 C C . GLU A 1 81 ? -3.412 12.840 -2.051 1.00 98.19 81 GLU A C 1
ATOM 680 O O . GLU A 1 81 ? -4.484 12.759 -1.447 1.00 98.19 81 GLU A O 1
ATOM 685 N N . LYS A 1 82 ? -3.307 12.496 -3.342 1.00 98.44 82 LYS A N 1
ATOM 686 C CA . LYS A 1 82 ? -4.465 12.076 -4.148 1.00 98.44 82 LYS A CA 1
ATOM 687 C C . LYS A 1 82 ? -5.116 10.806 -3.616 1.00 98.44 82 LYS A C 1
ATOM 689 O O . LYS A 1 82 ? -6.342 10.738 -3.554 1.00 98.44 82 LYS A O 1
ATOM 694 N N . SER A 1 83 ? -4.313 9.820 -3.220 1.00 98.62 83 SER A N 1
ATOM 695 C CA . SER A 1 83 ? -4.821 8.555 -2.686 1.00 98.62 83 SER A CA 1
ATOM 696 C C . SER A 1 83 ? -5.545 8.758 -1.360 1.00 98.62 83 SER A C 1
ATOM 698 O O . SER A 1 83 ? -6.656 8.263 -1.184 1.00 98.62 83 SER A O 1
ATOM 700 N N . MET A 1 84 ? -4.958 9.523 -0.436 1.00 98.69 84 MET A N 1
ATOM 701 C CA . MET A 1 84 ? -5.592 9.821 0.850 1.00 98.69 84 MET A CA 1
ATOM 702 C C . MET A 1 84 ? -6.893 10.602 0.656 1.00 98.69 84 MET A C 1
ATOM 704 O O . MET A 1 84 ? -7.925 10.219 1.214 1.00 98.69 84 MET A O 1
ATOM 708 N N . LYS A 1 85 ? -6.869 11.625 -0.204 1.00 98.50 85 LYS A N 1
ATOM 709 C CA . LYS A 1 85 ? -8.045 12.427 -0.541 1.00 98.50 85 LYS A CA 1
ATOM 710 C C . LYS A 1 85 ? -9.170 11.578 -1.131 1.00 98.50 85 LYS A C 1
ATOM 712 O O . LYS A 1 85 ? -10.311 11.719 -0.708 1.00 98.50 85 LYS A O 1
ATOM 717 N N . PHE A 1 86 ? -8.857 10.651 -2.036 1.00 98.75 86 PHE A N 1
ATOM 718 C CA . PHE A 1 86 ? -9.848 9.736 -2.605 1.00 98.75 86 PHE A CA 1
ATOM 719 C C . PHE A 1 86 ? -10.616 8.960 -1.524 1.00 98.75 86 PHE A C 1
ATOM 721 O O . PHE A 1 86 ? -11.843 8.870 -1.581 1.00 98.75 86 PHE A O 1
ATOM 728 N N . PHE A 1 87 ? -9.923 8.427 -0.513 1.00 98.69 87 PHE A N 1
ATOM 729 C CA . PHE A 1 87 ? -10.586 7.715 0.581 1.00 98.69 87 PHE A CA 1
ATOM 730 C C . PHE A 1 87 ? -11.396 8.652 1.482 1.00 98.69 87 PHE A C 1
ATOM 732 O O . PHE A 1 87 ? -12.507 8.298 1.871 1.00 98.69 87 PHE A O 1
ATOM 739 N N . GLN A 1 88 ? -10.879 9.846 1.777 1.00 98.56 88 GLN A N 1
ATOM 740 C CA . GLN A 1 88 ? -11.578 10.856 2.583 1.00 98.56 88 GLN A CA 1
ATOM 741 C C . GLN A 1 88 ? -12.843 11.396 1.900 1.00 98.56 88 GLN A C 1
ATOM 743 O O . GLN A 1 88 ? -13.820 11.698 2.574 1.00 98.56 88 GLN A O 1
ATOM 748 N N . GLU A 1 89 ? -12.852 11.500 0.572 1.00 98.31 89 GLU A N 1
ATOM 749 C CA . GLU A 1 89 ? -14.043 11.891 -0.192 1.00 98.31 89 GLU A CA 1
ATOM 750 C C . GLU A 1 89 ? -15.052 10.742 -0.304 1.00 98.31 89 GLU A C 1
ATOM 752 O O . GLU A 1 89 ? -16.261 10.970 -0.368 1.00 98.31 89 GLU A O 1
ATOM 757 N N . LYS A 1 90 ? -14.568 9.496 -0.330 1.00 98.50 90 LYS A N 1
ATOM 758 C CA . LYS A 1 90 ? -15.412 8.310 -0.490 1.00 98.50 90 LYS A CA 1
ATOM 759 C C . LYS A 1 90 ? -16.096 7.873 0.805 1.00 98.50 90 LYS A C 1
ATOM 761 O O . LYS A 1 90 ? -17.206 7.343 0.743 1.00 98.50 90 LYS A O 1
ATOM 766 N N . PHE A 1 91 ? -15.444 8.057 1.951 1.00 98.38 91 PHE A N 1
ATOM 767 C CA . PHE A 1 91 ? -15.923 7.583 3.247 1.00 98.38 91 PHE A CA 1
ATOM 768 C C . PHE A 1 91 ? -16.069 8.738 4.237 1.00 98.38 91 PHE A C 1
ATOM 770 O O . PHE A 1 91 ? -15.166 9.560 4.350 1.00 98.38 91 PHE A O 1
ATOM 777 N N . PRO A 1 92 ? -17.157 8.779 5.028 1.00 96.44 92 PRO A N 1
ATOM 778 C CA . PRO A 1 92 ? -17.439 9.910 5.913 1.00 96.44 92 PRO A CA 1
ATOM 779 C C . PRO A 1 92 ? -16.396 10.083 7.025 1.00 96.44 92 PRO A C 1
ATOM 781 O O . PRO A 1 92 ? -16.220 11.186 7.534 1.00 96.44 92 PRO A O 1
ATOM 784 N N . ARG A 1 93 ? -15.734 8.993 7.438 1.00 97.88 93 ARG A N 1
ATOM 785 C CA . ARG A 1 93 ? -14.687 8.981 8.466 1.00 97.88 93 ARG A CA 1
ATOM 786 C C . ARG A 1 93 ? -13.623 7.955 8.113 1.00 97.88 93 ARG A C 1
ATOM 788 O O . ARG A 1 93 ? -13.944 6.777 7.944 1.00 97.88 93 ARG A O 1
ATOM 795 N N . VAL A 1 94 ? -12.372 8.400 8.035 1.00 98.62 94 VAL A N 1
ATOM 796 C CA . VAL A 1 94 ? -11.222 7.580 7.6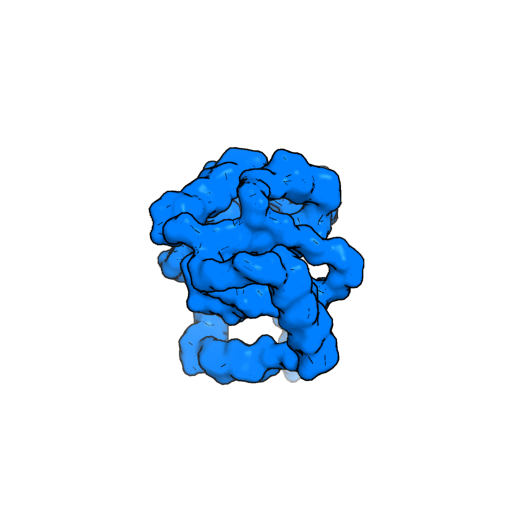38 1.00 98.62 94 VAL A CA 1
ATOM 797 C C . VAL A 1 94 ? -10.141 7.642 8.708 1.00 98.62 94 VAL A C 1
ATOM 799 O O . VAL A 1 94 ? -9.854 8.715 9.232 1.00 98.62 94 VAL A O 1
ATOM 802 N N . TRP A 1 95 ? -9.564 6.487 9.030 1.00 98.75 95 TRP A N 1
ATOM 803 C CA . TRP A 1 95 ? -8.400 6.357 9.896 1.00 98.75 95 TRP A CA 1
ATOM 804 C C . TRP A 1 95 ? -7.267 5.703 9.118 1.00 98.75 95 TRP A C 1
ATOM 806 O O . TRP A 1 95 ? -7.411 4.573 8.649 1.00 98.75 95 TRP A O 1
ATOM 816 N N . PHE A 1 96 ? -6.141 6.395 8.984 1.00 98.88 96 PHE A N 1
ATOM 817 C CA . PHE A 1 96 ? -4.997 5.862 8.255 1.00 98.88 96 PHE A CA 1
ATOM 818 C C . PHE A 1 96 ? -4.045 5.105 9.183 1.00 98.88 96 PHE A C 1
ATOM 820 O O . PHE A 1 96 ? -3.700 5.588 10.260 1.00 98.88 96 PHE A O 1
ATOM 827 N N . PHE A 1 97 ? -3.590 3.933 8.749 1.00 98.69 97 PHE A N 1
ATOM 828 C CA . PHE A 1 97 ? -2.535 3.167 9.411 1.00 98.69 97 PHE A CA 1
ATOM 829 C C . PHE A 1 97 ? -1.348 3.043 8.465 1.00 98.69 97 PHE A C 1
ATOM 831 O O . PHE A 1 97 ? -1.436 2.349 7.456 1.00 98.69 97 PHE A O 1
ATOM 838 N N . ALA A 1 98 ? -0.255 3.742 8.757 1.00 98.44 98 ALA A N 1
ATOM 839 C CA . ALA A 1 98 ? 0.913 3.802 7.889 1.00 98.44 98 ALA A CA 1
ATOM 840 C C . ALA A 1 98 ? 2.043 2.901 8.398 1.00 98.44 98 ALA A C 1
ATOM 842 O O . ALA A 1 98 ? 2.457 3.009 9.550 1.00 98.44 98 ALA A O 1
ATOM 843 N N . ALA A 1 99 ? 2.556 2.060 7.504 1.00 97.94 99 ALA A N 1
ATOM 844 C CA . ALA A 1 99 ? 3.613 1.087 7.753 1.00 97.94 99 ALA A CA 1
ATOM 845 C C . ALA A 1 99 ? 4.669 1.113 6.637 1.00 97.94 99 ALA A C 1
ATOM 847 O O . ALA A 1 99 ? 4.404 1.580 5.523 1.00 97.94 99 ALA A O 1
ATOM 848 N N . GLY A 1 100 ? 5.859 0.577 6.907 1.00 93.94 100 GLY A N 1
ATOM 849 C CA . GLY A 1 100 ? 6.936 0.434 5.924 1.00 93.94 100 GLY A CA 1
ATOM 85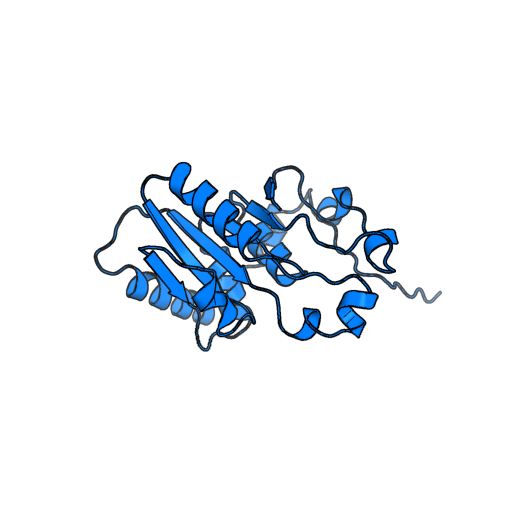0 C C . GLY A 1 100 ? 8.187 1.261 6.229 1.00 93.94 100 GLY A C 1
ATOM 851 O O . GLY A 1 100 ? 8.397 1.756 7.331 1.00 93.94 100 GLY A O 1
ATOM 852 N N . ASN A 1 101 ? 9.060 1.411 5.232 1.00 91.25 101 ASN A N 1
ATOM 853 C CA . ASN A 1 101 ? 10.434 1.902 5.410 1.00 91.25 101 ASN A CA 1
ATOM 854 C C . ASN A 1 101 ? 10.666 3.319 4.854 1.00 91.25 101 ASN A C 1
ATOM 856 O O . ASN A 1 101 ? 11.724 3.609 4.289 1.00 91.25 101 ASN A O 1
ATOM 860 N N . GLY A 1 102 ? 9.664 4.194 4.973 1.00 87.94 102 GLY A N 1
ATOM 861 C CA . GLY A 1 102 ? 9.749 5.583 4.509 1.00 87.94 102 GLY A CA 1
ATOM 862 C C . GLY A 1 102 ? 10.348 6.579 5.510 1.00 87.94 102 GLY A C 1
ATOM 863 O O . GLY A 1 102 ? 10.745 7.663 5.090 1.00 87.94 102 GLY A O 1
ATOM 864 N N . GLY A 1 103 ? 10.457 6.224 6.795 1.00 89.75 103 GLY A N 1
ATOM 865 C CA . GLY A 1 103 ? 11.026 7.098 7.831 1.00 89.75 103 GLY A CA 1
ATOM 866 C C . GLY A 1 103 ? 10.313 8.453 7.919 1.00 89.75 103 GLY A C 1
ATOM 867 O O . GLY A 1 103 ? 9.084 8.517 7.849 1.00 89.75 103 GLY A O 1
ATOM 868 N N . ASP A 1 104 ? 11.085 9.538 8.023 1.00 94.12 104 ASP A N 1
ATOM 869 C CA . ASP A 1 104 ? 10.560 10.909 8.128 1.00 94.12 104 ASP A CA 1
ATOM 870 C C . ASP A 1 104 ? 9.696 11.310 6.927 1.00 94.12 104 ASP A C 1
ATOM 872 O O . ASP A 1 104 ? 8.661 11.955 7.096 1.00 94.12 104 ASP A O 1
ATOM 876 N N . TRP A 1 105 ? 10.035 10.825 5.727 1.00 96.50 105 TRP A N 1
ATOM 877 C CA . TRP A 1 105 ? 9.247 11.093 4.523 1.00 96.50 105 TRP A CA 1
ATOM 878 C C . TRP A 1 105 ? 7.792 10.635 4.686 1.00 96.50 105 TRP A C 1
ATOM 880 O O . TRP A 1 105 ? 6.874 11.312 4.225 1.00 96.50 105 TRP A O 1
ATOM 890 N N . THR A 1 106 ? 7.556 9.510 5.370 1.00 96.19 106 THR A N 1
ATOM 891 C CA . THR A 1 106 ? 6.196 9.023 5.637 1.00 96.19 106 THR A CA 1
ATOM 892 C C . THR A 1 106 ? 5.420 10.020 6.493 1.00 96.19 106 THR A C 1
ATOM 894 O O . THR A 1 106 ? 4.290 10.353 6.157 1.00 96.19 106 THR A O 1
ATOM 897 N N . LYS A 1 107 ? 6.027 10.555 7.555 1.00 95.62 107 LYS A N 1
ATOM 898 C CA . LYS A 1 107 ? 5.385 11.536 8.449 1.00 95.62 107 LYS A CA 1
ATOM 899 C C . LYS A 1 107 ? 5.145 12.880 7.753 1.00 95.62 107 LYS A C 1
ATOM 901 O O . LYS A 1 107 ? 4.179 13.582 8.045 1.00 95.62 107 LYS A O 1
ATOM 906 N N . GLU A 1 108 ? 6.006 13.242 6.807 1.00 97.31 108 GLU A N 1
ATOM 907 C CA . GLU A 1 108 ? 5.873 14.472 6.027 1.00 97.31 108 GLU A CA 1
ATOM 908 C C . GLU A 1 108 ? 4.742 14.420 4.993 1.00 97.31 108 GLU A C 1
ATOM 910 O O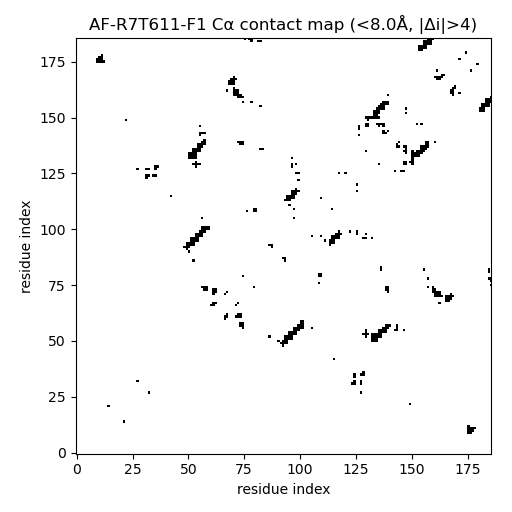 . GLU A 1 108 ? 4.111 15.454 4.755 1.00 97.31 108 GLU A O 1
ATOM 915 N N . ASN A 1 109 ? 4.484 13.242 4.413 1.00 97.75 109 ASN A N 1
ATOM 916 C CA . ASN A 1 109 ? 3.580 13.058 3.270 1.00 97.75 109 ASN A CA 1
ATOM 917 C C . ASN A 1 109 ? 2.281 12.312 3.612 1.00 97.75 109 ASN A C 1
ATOM 919 O O . ASN A 1 109 ? 1.340 12.342 2.825 1.00 97.75 109 ASN A O 1
ATOM 923 N N . VAL A 1 110 ? 2.199 11.669 4.778 1.00 97.44 110 VAL A N 1
ATOM 924 C CA . VAL A 1 110 ? 0.970 11.061 5.301 1.00 97.44 110 VAL A CA 1
ATOM 925 C C . VAL A 1 110 ? 0.435 11.935 6.428 1.00 97.44 110 VAL A C 1
ATOM 927 O O . VAL A 1 110 ? 0.776 11.752 7.596 1.00 97.44 110 VAL A O 1
ATOM 930 N N . LYS A 1 111 ? -0.402 12.910 6.068 1.00 96.12 111 LYS A N 1
ATOM 931 C CA . LYS A 1 111 ? -0.995 13.869 7.009 1.00 96.12 111 LYS A CA 1
ATOM 932 C C . LYS A 1 111 ? -2.514 13.863 6.895 1.00 96.12 111 LYS A C 1
ATOM 934 O O . LYS A 1 111 ? -3.062 14.120 5.829 1.00 96.12 111 LYS A O 1
ATOM 939 N N . ALA A 1 112 ? -3.178 13.566 8.004 1.00 96.38 112 ALA A N 1
ATOM 940 C CA . ALA A 1 112 ? -4.627 13.594 8.159 1.00 96.38 112 ALA A CA 1
ATOM 941 C C . ALA A 1 112 ? -4.969 13.793 9.640 1.00 96.38 112 ALA A C 1
ATOM 943 O O . ALA A 1 112 ? -4.112 13.584 10.499 1.00 96.38 112 ALA A O 1
ATOM 944 N N . ASP A 1 113 ? -6.227 14.122 9.933 1.00 95.62 113 ASP A N 1
ATOM 945 C CA . ASP A 1 113 ? -6.716 14.268 11.312 1.00 95.62 113 ASP A CA 1
ATOM 946 C C . ASP A 1 113 ? -6.532 12.983 12.137 1.00 95.62 113 ASP A C 1
ATOM 948 O O . ASP A 1 113 ? -6.271 13.032 13.337 1.00 95.62 113 ASP A O 1
ATOM 952 N N . HIS A 1 114 ? -6.632 11.824 11.476 1.00 97.94 114 HIS A N 1
ATOM 953 C CA . HIS A 1 114 ? -6.511 10.508 12.094 1.00 97.94 114 HIS A CA 1
ATOM 954 C C . HIS A 1 114 ? -5.516 9.633 11.333 1.00 97.94 114 HIS A C 1
ATOM 956 O O . HIS A 1 114 ? -5.830 9.051 10.289 1.00 97.94 114 HIS A O 1
ATOM 962 N N . VAL A 1 115 ? -4.305 9.531 11.879 1.00 98.00 115 VAL A N 1
ATOM 963 C CA . VAL A 1 115 ? -3.242 8.661 11.377 1.00 98.00 115 VAL A CA 1
ATOM 964 C C . VAL A 1 115 ? -2.493 8.012 12.539 1.00 98.00 115 VAL A C 1
ATOM 966 O O . VAL A 1 115 ? -2.195 8.660 13.540 1.00 98.00 115 VAL A O 1
ATOM 969 N N . ALA A 1 116 ? -2.177 6.728 12.400 1.00 97.94 116 ALA A N 1
ATOM 970 C CA . ALA A 1 116 ? -1.274 6.004 13.284 1.00 97.94 116 ALA A CA 1
ATOM 971 C C . ALA A 1 116 ? -0.140 5.378 12.463 1.00 97.94 116 ALA A C 1
ATOM 973 O O . ALA A 1 116 ? -0.374 4.844 11.380 1.00 97.94 116 ALA A O 1
ATOM 974 N N . PHE A 1 117 ? 1.084 5.439 12.983 1.00 97.81 117 PHE A N 1
ATOM 975 C CA . PHE A 1 117 ? 2.276 4.893 12.335 1.00 97.81 117 PHE A CA 1
ATOM 976 C C . PHE A 1 117 ? 2.730 3.640 13.086 1.00 97.81 117 PHE A C 1
ATOM 978 O O . PHE A 1 117 ? 2.828 3.679 14.315 1.00 97.81 117 PHE A O 1
ATOM 985 N N . SER A 1 118 ? 2.988 2.536 12.382 1.00 94.00 118 SER A N 1
ATOM 986 C CA . SER A 1 118 ? 3.559 1.332 12.994 1.00 94.00 118 SER A CA 1
ATOM 987 C C . SER A 1 118 ? 5.055 1.520 13.236 1.00 94.00 118 SER A C 1
ATOM 989 O O . SER A 1 118 ? 5.915 1.156 12.438 1.00 94.00 118 SER A O 1
ATOM 991 N N . GLU A 1 119 ? 5.374 2.145 14.362 1.00 87.56 119 GLU A N 1
ATOM 992 C CA . GLU A 1 119 ? 6.746 2.231 14.850 1.00 87.56 119 GLU A CA 1
ATOM 993 C C . GLU A 1 119 ? 7.111 0.913 15.560 1.00 87.56 119 GLU A C 1
ATOM 995 O O . GLU A 1 119 ? 6.303 0.344 16.297 1.00 87.56 119 GLU A O 1
ATOM 1000 N N . ASP A 1 120 ? 8.314 0.396 15.298 1.00 87.81 120 ASP A N 1
ATOM 1001 C CA . ASP A 1 120 ? 8.871 -0.825 15.90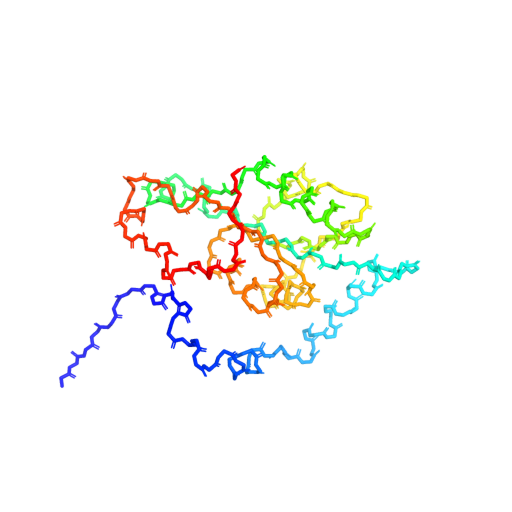9 1.00 87.81 120 ASP A CA 1
ATOM 1002 C C . ASP A 1 120 ? 8.118 -2.138 15.623 1.00 87.81 120 ASP A C 1
ATOM 1004 O O . ASP A 1 120 ? 8.230 -3.124 16.365 1.00 87.81 120 ASP A O 1
ATOM 1008 N N . PHE A 1 121 ? 7.352 -2.182 14.534 1.00 95.69 121 PHE A N 1
ATOM 1009 C CA . PHE A 1 121 ? 6.738 -3.417 14.058 1.00 95.69 121 PHE A CA 1
ATOM 1010 C C . PHE A 1 121 ? 7.719 -4.211 13.192 1.00 95.69 121 PHE A C 1
ATOM 1012 O O . PHE A 1 121 ? 8.493 -3.675 12.400 1.00 95.69 121 PHE A O 1
ATOM 1019 N N . SER A 1 122 ? 7.694 -5.532 13.349 1.00 96.19 122 SER A N 1
ATOM 1020 C CA . SER A 1 122 ? 8.339 -6.436 12.399 1.00 96.19 122 SER A CA 1
ATOM 1021 C C . SER A 1 122 ? 7.563 -6.460 11.073 1.00 96.19 122 SER A C 1
ATOM 1023 O O . SER A 1 122 ? 6.362 -6.186 11.065 1.00 96.19 122 SER A O 1
ATOM 1025 N N . PRO A 1 123 ? 8.174 -6.905 9.959 1.00 95.44 123 PRO A N 1
ATOM 1026 C CA . PRO A 1 123 ? 7.465 -7.026 8.683 1.00 95.44 123 PRO A CA 1
ATOM 1027 C C . PRO A 1 123 ? 6.195 -7.891 8.748 1.00 95.44 123 PRO A C 1
ATOM 1029 O O . PRO A 1 123 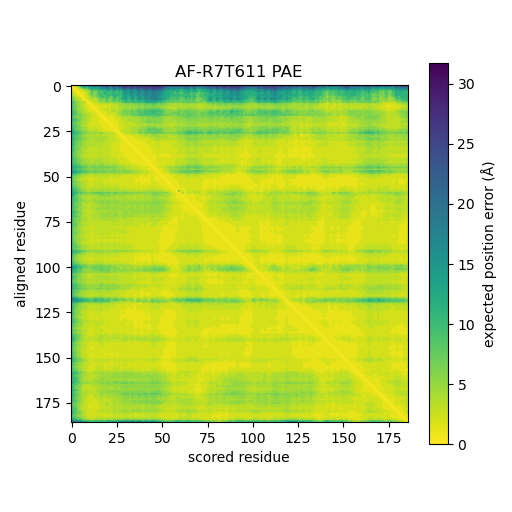? 5.244 -7.650 8.013 1.00 95.44 123 PRO A O 1
ATOM 1032 N N . PHE A 1 124 ? 6.150 -8.890 9.636 1.00 95.88 124 PHE A N 1
ATOM 1033 C CA . PHE A 1 124 ? 4.952 -9.711 9.828 1.00 95.88 124 PHE A CA 1
ATOM 1034 C C . PHE A 1 124 ? 3.828 -8.943 10.531 1.00 95.88 124 PHE A C 1
ATOM 1036 O O . PHE A 1 124 ? 2.660 -9.139 10.213 1.00 95.88 124 PHE A O 1
ATOM 1043 N N . GLU A 1 125 ? 4.180 -8.078 11.480 1.00 97.75 125 GLU A N 1
ATOM 1044 C CA . GLU A 1 125 ? 3.227 -7.243 12.214 1.00 97.75 125 GLU A CA 1
ATOM 1045 C C . GLU A 1 125 ? 2.713 -6.097 11.335 1.00 97.75 125 GLU A C 1
ATOM 1047 O O . GLU A 1 125 ? 1.522 -5.805 11.375 1.00 97.75 125 GLU A O 1
ATOM 1052 N N . ASP A 1 126 ? 3.566 -5.515 10.488 1.00 97.94 126 ASP A N 1
ATOM 1053 C CA . ASP A 1 126 ? 3.162 -4.538 9.469 1.00 97.94 126 ASP A CA 1
ATOM 1054 C C . ASP A 1 126 ? 2.178 -5.146 8.468 1.00 97.94 126 ASP A C 1
ATOM 1056 O O . ASP A 1 126 ? 1.128 -4.566 8.193 1.00 97.94 126 ASP A O 1
ATOM 1060 N N . LEU A 1 127 ? 2.487 -6.334 7.936 1.00 97.81 127 LEU A N 1
ATOM 1061 C CA . LEU A 1 127 ? 1.600 -6.997 6.983 1.00 97.81 127 LEU A CA 1
ATOM 1062 C C . LEU A 1 127 ? 0.257 -7.340 7.638 1.00 97.81 127 LEU A C 1
ATOM 1064 O O . LEU A 1 127 ? -0.787 -7.104 7.034 1.00 97.81 127 LEU A O 1
ATOM 1068 N N . ALA A 1 128 ? 0.284 -7.820 8.884 1.00 97.81 128 ALA A N 1
ATOM 1069 C CA . ALA A 1 128 ? -0.916 -8.086 9.666 1.00 97.81 128 ALA A CA 1
ATOM 1070 C C . ALA A 1 128 ? -1.745 -6.813 9.899 1.00 97.81 128 ALA A C 1
ATOM 1072 O O . ALA A 1 128 ? -2.943 -6.818 9.629 1.00 97.81 128 ALA A O 1
ATOM 1073 N N . LEU A 1 129 ? -1.120 -5.706 10.316 1.00 98.50 129 LEU A N 1
ATOM 1074 C CA . LEU A 1 129 ? -1.783 -4.410 10.498 1.00 98.50 129 LEU A CA 1
ATOM 1075 C C . LEU A 1 129 ? -2.480 -3.934 9.224 1.00 98.50 129 LEU A C 1
ATOM 1077 O O . LEU A 1 129 ? -3.652 -3.556 9.263 1.00 98.50 129 LEU A O 1
ATOM 1081 N N . LEU A 1 130 ? -1.768 -3.962 8.100 1.00 98.44 130 LEU A N 1
ATOM 1082 C CA . LEU A 1 130 ? -2.311 -3.522 6.821 1.00 98.44 130 LEU A CA 1
ATOM 1083 C C . LEU A 1 130 ? -3.450 -4.439 6.357 1.00 98.44 130 LEU A C 1
ATOM 1085 O O . LEU A 1 130 ? -4.488 -3.940 5.928 1.00 98.44 130 LEU A O 1
ATOM 1089 N N . SER A 1 131 ? -3.305 -5.759 6.511 1.00 97.06 131 SER A N 1
ATOM 1090 C CA . SER A 1 131 ? -4.353 -6.728 6.158 1.00 97.06 131 SER A CA 1
ATOM 1091 C C . SER A 1 131 ? -5.611 -6.623 7.032 1.00 97.06 131 SER A C 1
ATOM 1093 O O . SER A 1 131 ? -6.693 -6.959 6.567 1.00 97.06 131 SER A O 1
ATOM 1095 N N . SER A 1 132 ? -5.492 -6.102 8.260 1.00 97.00 132 SER A N 1
ATOM 1096 C CA . SER A 1 132 ? -6.620 -5.832 9.168 1.00 97.00 132 SER A CA 1
ATOM 1097 C C . SER A 1 132 ? -7.348 -4.510 8.879 1.00 97.00 132 SER A C 1
ATOM 1099 O O . SER A 1 132 ? -8.340 -4.186 9.543 1.00 97.00 132 SER A O 1
ATOM 1101 N N . CYS A 1 133 ? -6.849 -3.701 7.940 1.00 98.56 133 CYS A N 1
ATOM 1102 C CA . CYS A 1 133 ? -7.553 -2.513 7.461 1.00 98.56 133 CYS A CA 1
ATOM 1103 C C . CYS A 1 133 ? -8.697 -2.902 6.514 1.00 98.56 133 CYS A C 1
ATOM 1105 O O . CYS A 1 133 ? -8.769 -4.029 6.043 1.00 98.56 133 CYS A O 1
ATOM 1107 N N . ASP A 1 134 ? -9.594 -1.962 6.222 1.00 98.75 134 ASP A N 1
ATOM 1108 C CA . ASP A 1 134 ? -10.714 -2.199 5.307 1.00 98.75 134 ASP A CA 1
ATOM 1109 C C . ASP A 1 134 ? -10.288 -1.973 3.844 1.00 98.75 134 ASP A C 1
ATOM 1111 O O . ASP A 1 134 ? -10.801 -2.616 2.928 1.00 98.75 134 ASP A O 1
ATOM 1115 N N . HIS A 1 135 ? -9.344 -1.052 3.611 1.00 98.88 135 HIS A N 1
ATOM 1116 C CA . HIS A 1 135 ? -8.838 -0.654 2.292 1.00 98.88 135 HIS A CA 1
ATOM 1117 C C . HIS A 1 135 ? -7.333 -0.356 2.324 1.00 98.88 135 HIS A C 1
ATOM 1119 O O . HIS A 1 135 ? -6.743 -0.244 3.403 1.00 98.88 135 HIS A O 1
ATOM 1125 N N . THR A 1 136 ? -6.714 -0.176 1.153 1.00 98.88 136 THR A N 1
ATOM 1126 C CA . THR A 1 136 ? -5.255 -0.016 1.045 1.00 98.88 136 THR A CA 1
ATOM 1127 C C . THR A 1 136 ? -4.840 1.095 0.083 1.00 98.88 136 THR A C 1
ATOM 1129 O O . THR A 1 136 ? -5.336 1.195 -1.037 1.00 98.88 136 THR A O 1
ATOM 1132 N N . ILE A 1 137 ? -3.847 1.882 0.490 1.00 98.81 137 ILE A N 1
ATOM 1133 C CA . ILE A 1 137 ? -3.000 2.696 -0.383 1.00 98.81 137 ILE A CA 1
ATOM 1134 C C . ILE A 1 137 ? -1.674 1.945 -0.532 1.00 98.81 137 ILE A C 1
ATOM 1136 O O . ILE A 1 137 ? -0.837 1.920 0.377 1.00 98.81 137 ILE A O 1
ATOM 1140 N N . ALA A 1 138 ? -1.494 1.291 -1.674 1.00 98.25 138 ALA A N 1
ATOM 1141 C CA . ALA A 1 138 ? -0.294 0.533 -1.997 1.00 98.25 138 ALA A CA 1
ATOM 1142 C C . ALA A 1 138 ? 0.712 1.440 -2.713 1.00 98.25 138 ALA A C 1
ATOM 1144 O O . ALA A 1 138 ? 0.365 2.095 -3.688 1.00 98.25 138 ALA A O 1
ATOM 1145 N N . THR A 1 139 ? 1.969 1.493 -2.273 1.00 97.00 139 THR A N 1
ATOM 1146 C CA . THR A 1 139 ? 3.003 2.209 -3.040 1.00 97.00 139 THR A CA 1
ATOM 1147 C C . THR A 1 139 ? 3.595 1.290 -4.105 1.00 97.00 139 THR A C 1
ATOM 1149 O O . THR A 1 139 ? 3.036 1.163 -5.189 1.00 97.00 139 THR A O 1
ATOM 1152 N N . VAL A 1 140 ? 4.705 0.619 -3.805 1.00 95.31 140 VAL A N 1
ATOM 1153 C CA . VAL A 1 140 ? 5.450 -0.218 -4.759 1.00 95.31 140 VAL A CA 1
ATOM 1154 C C . VAL A 1 140 ? 5.990 -1.487 -4.102 1.00 95.31 140 VAL A C 1
ATOM 1156 O O . VAL A 1 140 ? 6.036 -1.601 -2.873 1.00 95.31 140 VAL A O 1
ATOM 1159 N N . GLY A 1 141 ? 6.424 -2.441 -4.925 1.00 93.12 141 GLY A N 1
ATOM 1160 C CA . GLY A 1 141 ? 7.049 -3.684 -4.475 1.00 93.12 141 GLY A CA 1
ATOM 1161 C C . GLY A 1 141 ? 6.064 -4.752 -3.991 1.00 93.12 141 GLY A C 1
ATOM 1162 O O . GLY A 1 141 ? 4.863 -4.521 -3.838 1.00 93.12 141 GLY A O 1
ATOM 1163 N N . THR A 1 142 ? 6.597 -5.951 -3.748 1.00 93.44 142 THR A N 1
ATOM 1164 C CA . THR A 1 142 ? 5.808 -7.151 -3.422 1.00 93.44 142 THR A CA 1
ATOM 1165 C C . THR A 1 142 ? 5.106 -7.058 -2.073 1.00 93.44 142 THR A C 1
ATOM 1167 O O . THR A 1 142 ? 4.006 -7.573 -1.927 1.00 93.44 142 THR A O 1
ATOM 1170 N N . PHE A 1 143 ? 5.695 -6.354 -1.105 1.00 95.88 143 PHE A N 1
ATOM 1171 C CA . PHE A 1 143 ? 5.077 -6.159 0.205 1.00 95.88 143 PHE A CA 1
ATOM 1172 C C . PHE A 1 143 ? 3.789 -5.329 0.107 1.00 95.88 143 PHE A C 1
ATOM 1174 O O . PHE A 1 143 ? 2.758 -5.757 0.613 1.00 95.88 143 PHE A O 1
ATOM 1181 N N . SER A 1 144 ? 3.820 -4.188 -0.605 1.00 96.75 144 SER A N 1
ATOM 1182 C CA . SER A 1 144 ? 2.612 -3.377 -0.856 1.00 96.75 144 SER A CA 1
ATOM 1183 C C . SER A 1 144 ? 1.530 -4.199 -1.545 1.00 96.75 144 SER A C 1
ATOM 1185 O O . SER A 1 144 ? 0.350 -4.065 -1.234 1.00 96.75 144 SER A O 1
ATOM 1187 N N . TRP A 1 145 ? 1.955 -5.036 -2.493 1.00 96.81 145 TRP A N 1
ATOM 1188 C CA . TRP A 1 145 ? 1.065 -5.868 -3.280 1.00 96.81 145 TRP A CA 1
ATOM 1189 C C . TRP A 1 145 ? 0.348 -6.910 -2.419 1.00 96.81 145 TRP A C 1
ATOM 1191 O O . TRP A 1 145 ? -0.878 -6.966 -2.422 1.00 96.81 145 TRP A O 1
ATOM 1201 N N . TRP A 1 146 ? 1.100 -7.677 -1.623 1.00 96.50 146 TRP A N 1
ATOM 1202 C CA . TRP A 1 146 ? 0.528 -8.680 -0.724 1.00 96.50 146 TRP A CA 1
ATOM 1203 C C . TRP A 1 146 ? -0.342 -8.054 0.359 1.00 96.50 146 TRP A C 1
ATOM 1205 O O . TRP A 1 146 ? -1.404 -8.593 0.648 1.00 96.50 146 TRP A O 1
ATOM 1215 N N . ALA A 1 147 ? 0.060 -6.906 0.912 1.00 97.38 147 ALA A N 1
ATOM 1216 C CA . ALA A 1 147 ? -0.764 -6.176 1.868 1.00 97.38 147 ALA A CA 1
ATOM 1217 C C . ALA A 1 147 ? -2.137 -5.843 1.267 1.00 97.38 147 ALA A C 1
ATOM 1219 O O . ALA A 1 147 ? -3.156 -6.217 1.835 1.00 97.38 147 ALA A O 1
ATOM 1220 N N . ALA A 1 148 ? -2.164 -5.226 0.082 1.00 97.56 148 ALA A N 1
ATOM 1221 C CA . ALA A 1 148 ? -3.406 -4.864 -0.595 1.00 97.56 148 ALA A CA 1
ATOM 1222 C C . ALA A 1 148 ? -4.261 -6.075 -0.992 1.00 97.56 148 ALA A C 1
ATOM 1224 O O . ALA A 1 148 ? -5.479 -6.069 -0.807 1.00 97.56 148 ALA A O 1
ATOM 1225 N N . TRP A 1 149 ? -3.629 -7.126 -1.518 1.00 96.81 149 TRP A N 1
ATOM 1226 C CA . TRP A 1 149 ? -4.336 -8.330 -1.945 1.00 96.81 149 TRP A CA 1
ATOM 1227 C C . TRP A 1 149 ? -4.963 -9.091 -0.763 1.00 96.81 149 TRP A C 1
ATOM 1229 O O . TRP A 1 149 ? -6.089 -9.582 -0.881 1.00 96.81 149 TRP A O 1
ATOM 1239 N N . LEU A 1 150 ? -4.275 -9.139 0.386 1.00 96.12 150 LEU A N 1
ATOM 1240 C CA . LEU A 1 150 ? -4.790 -9.741 1.622 1.00 96.12 150 LEU A CA 1
ATOM 1241 C C . LEU A 1 150 ? -5.888 -8.890 2.274 1.00 96.12 150 LEU A C 1
ATOM 1243 O O . LEU A 1 150 ? -6.857 -9.460 2.766 1.00 96.12 150 LEU A O 1
ATOM 1247 N N . THR A 1 151 ? -5.778 -7.555 2.240 1.00 97.19 151 THR A N 1
ATOM 1248 C CA . THR A 1 151 ? -6.838 -6.641 2.710 1.00 97.19 151 THR A CA 1
ATOM 1249 C C . THR A 1 151 ? -8.155 -6.860 1.956 1.00 97.19 151 THR A C 1
ATOM 1251 O O . THR A 1 151 ? -9.226 -6.697 2.532 1.00 97.19 151 THR A O 1
ATOM 1254 N N . ASN A 1 152 ? -8.092 -7.230 0.669 1.00 95.38 152 ASN A N 1
ATOM 1255 C CA . ASN A 1 152 ? -9.263 -7.512 -0.174 1.00 95.38 152 ASN A CA 1
ATOM 1256 C C . ASN A 1 152 ? -10.310 -6.372 -0.191 1.00 95.38 152 ASN A C 1
ATOM 1258 O O . ASN A 1 152 ? -11.521 -6.593 -0.238 1.00 95.38 152 ASN A O 1
ATOM 1262 N N . GLY A 1 153 ? -9.824 -5.131 -0.126 1.00 97.62 153 GLY A N 1
ATOM 1263 C CA . GLY A 1 153 ? -10.624 -3.913 -0.134 1.00 97.62 153 GLY A CA 1
ATOM 1264 C C . GLY A 1 153 ? -10.455 -3.106 -1.417 1.00 97.62 153 GLY A C 1
ATOM 1265 O O . GLY A 1 153 ? -9.911 -3.568 -2.418 1.00 97.62 153 GLY A O 1
ATOM 1266 N N . ILE A 1 154 ? -10.887 -1.846 -1.380 1.00 98.75 154 ILE A N 1
ATOM 1267 C CA . ILE A 1 154 ? -10.515 -0.878 -2.410 1.00 98.75 154 ILE A CA 1
ATOM 1268 C C . ILE A 1 154 ? -9.018 -0.603 -2.282 1.00 98.75 154 ILE A C 1
ATOM 1270 O O . ILE A 1 154 ? -8.528 -0.293 -1.195 1.00 98.75 154 ILE A O 1
ATOM 1274 N N . THR A 1 155 ? -8.309 -0.672 -3.403 1.00 98.75 155 THR A N 1
ATOM 1275 C CA . THR A 1 155 ? -6.873 -0.410 -3.453 1.00 98.75 155 THR A CA 1
ATOM 1276 C C . THR A 1 155 ? -6.576 0.710 -4.433 1.00 98.75 155 THR A C 1
ATOM 1278 O O . THR A 1 155 ? -6.954 0.617 -5.601 1.00 98.75 155 THR A O 1
ATOM 1281 N N . THR A 1 156 ? -5.862 1.740 -3.979 1.00 98.75 156 THR A N 1
ATOM 1282 C CA . THR A 1 156 ? -5.137 2.646 -4.878 1.00 98.75 156 THR A CA 1
ATOM 1283 C C . THR A 1 156 ? -3.688 2.180 -4.979 1.00 98.75 156 THR A C 1
ATOM 1285 O O . THR A 1 156 ? -3.123 1.698 -3.993 1.00 98.75 156 THR A O 1
ATOM 1288 N N . TYR A 1 157 ? -3.089 2.270 -6.165 1.00 98.31 157 TYR A N 1
ATOM 1289 C CA . TYR A 1 157 ? -1.687 1.903 -6.369 1.00 98.31 157 TYR A CA 1
ATOM 1290 C C . TYR A 1 157 ? -0.935 2.952 -7.196 1.00 98.31 157 TYR A C 1
ATOM 1292 O O . TYR A 1 157 ? -1.518 3.636 -8.046 1.00 98.31 157 TYR A O 1
ATOM 1300 N N . PHE A 1 158 ? 0.373 3.067 -6.953 1.00 97.81 158 PHE A N 1
ATOM 1301 C CA . PHE A 1 158 ? 1.226 4.032 -7.642 1.00 97.81 158 PHE A CA 1
ATOM 1302 C C . PHE A 1 158 ? 1.529 3.583 -9.075 1.00 97.81 158 PHE A C 1
ATOM 1304 O O . PHE A 1 158 ? 2.243 2.607 -9.304 1.00 97.81 158 PHE A O 1
ATOM 1311 N N . GLU A 1 159 ? 1.016 4.323 -10.056 1.00 95.69 159 GLU A N 1
ATOM 1312 C CA . GLU A 1 159 ? 1.192 4.014 -11.478 1.00 95.69 159 GLU A CA 1
ATOM 1313 C C . GLU A 1 159 ? 2.595 4.360 -12.005 1.00 95.69 159 GLU A C 1
ATOM 1315 O O . GLU A 1 159 ? 2.991 3.884 -13.065 1.00 95.69 159 GLU A O 1
ATOM 1320 N N . GLY A 1 160 ? 3.380 5.153 -11.268 1.00 94.44 160 GLY A N 1
ATOM 1321 C CA . GLY A 1 160 ? 4.745 5.515 -11.667 1.00 94.44 160 GLY A CA 1
ATOM 1322 C C . GLY A 1 160 ? 5.773 4.380 -11.568 1.00 94.44 160 GLY A C 1
ATOM 1323 O O . GLY A 1 160 ? 6.947 4.613 -11.848 1.00 94.44 160 GLY A O 1
ATOM 1324 N N . PHE A 1 161 ? 5.360 3.174 -11.167 1.00 94.00 161 PHE A N 1
ATOM 1325 C CA . PHE A 1 161 ? 6.205 1.986 -11.109 1.00 94.00 161 PHE A CA 1
ATOM 1326 C C . PHE A 1 161 ? 5.789 0.930 -12.148 1.00 94.00 161 PHE A C 1
ATOM 1328 O O . PHE A 1 161 ? 4.595 0.647 -12.284 1.00 94.00 161 PHE A O 1
ATOM 1335 N N . PRO A 1 162 ? 6.758 0.254 -12.793 1.00 95.12 162 PRO A N 1
ATOM 1336 C CA . PRO A 1 162 ? 8.195 0.561 -12.812 1.00 95.12 162 PRO A CA 1
ATOM 1337 C C . PRO A 1 162 ? 8.522 1.752 -13.726 1.00 95.12 162 PRO A C 1
ATOM 1339 O O . PRO A 1 162 ? 7.702 2.174 -14.542 1.00 95.12 162 PRO A O 1
ATOM 1342 N N . VAL A 1 163 ? 9.751 2.268 -13.634 1.00 94.50 163 VAL A N 1
ATOM 1343 C CA . VAL A 1 163 ? 10.229 3.333 -14.530 1.00 94.50 163 VAL A CA 1
ATOM 1344 C C . VAL A 1 163 ? 10.216 2.827 -15.987 1.00 94.50 163 VAL A C 1
ATOM 1346 O O . VAL A 1 163 ? 10.841 1.798 -16.272 1.00 94.50 163 VAL A O 1
ATOM 1349 N N . PRO A 1 164 ? 9.549 3.520 -16.934 1.00 92.94 164 PRO A N 1
ATOM 1350 C CA . PRO A 1 164 ? 9.520 3.114 -18.340 1.00 92.94 164 PRO A CA 1
ATOM 1351 C C . PRO A 1 164 ? 10.916 3.062 -18.975 1.00 92.94 164 PRO A C 1
ATOM 1353 O O . PRO A 1 164 ? 11.814 3.799 -18.577 1.00 92.94 164 PRO A O 1
ATOM 1356 N N . ASN A 1 165 ? 11.092 2.230 -20.007 1.00 94.06 165 ASN A N 1
ATOM 1357 C CA . ASN A 1 165 ? 12.352 2.077 -20.755 1.00 94.06 165 ASN A CA 1
ATOM 1358 C C . ASN A 1 165 ? 13.558 1.594 -19.920 1.00 94.06 165 ASN A C 1
ATOM 1360 O O . ASN A 1 165 ? 14.706 1.750 -20.336 1.00 94.06 165 ASN A O 1
ATOM 1364 N N . THR A 1 166 ? 13.319 0.982 -18.759 1.00 95.50 166 THR A N 1
ATOM 1365 C CA . THR A 1 166 ? 14.351 0.345 -17.923 1.00 95.50 166 THR A CA 1
ATOM 1366 C C . THR A 1 166 ? 14.321 -1.177 -18.064 1.00 95.50 166 THR A C 1
ATOM 1368 O O . THR A 1 166 ? 13.427 -1.746 -18.698 1.00 95.50 166 THR A O 1
ATOM 1371 N N . ARG A 1 167 ? 15.292 -1.880 -17.463 1.00 93.94 167 ARG A N 1
ATOM 1372 C CA . ARG A 1 167 ? 15.332 -3.351 -17.516 1.00 93.94 167 ARG A CA 1
ATOM 1373 C C . ARG A 1 167 ? 14.079 -3.980 -16.904 1.00 93.94 167 ARG A C 1
ATOM 1375 O O . ARG A 1 167 ? 13.578 -4.953 -17.466 1.00 93.94 167 ARG A O 1
ATOM 1382 N N . LEU A 1 168 ? 13.601 -3.450 -15.780 1.00 92.88 168 LEU A N 1
ATOM 1383 C CA . LEU A 1 168 ? 12.360 -3.886 -15.147 1.00 92.88 168 LEU A CA 1
ATOM 1384 C C . LEU A 1 168 ? 11.144 -3.423 -15.953 1.00 92.88 168 LEU A C 1
ATOM 1386 O O . LEU A 1 168 ? 10.283 -4.244 -16.256 1.00 92.88 168 LEU A O 1
ATOM 1390 N N . GLY A 1 169 ? 11.113 -2.153 -16.372 1.00 93.69 169 GLY A N 1
ATOM 1391 C CA . GLY A 1 169 ? 10.005 -1.588 -17.145 1.00 93.69 169 GLY A CA 1
ATOM 1392 C C . GLY A 1 169 ? 9.705 -2.347 -18.435 1.00 93.69 169 GLY A C 1
ATOM 1393 O O . GLY A 1 169 ? 8.548 -2.619 -18.732 1.00 93.69 169 GLY A O 1
ATOM 1394 N N . ASN A 1 170 ? 10.738 -2.796 -19.148 1.00 93.38 170 ASN A N 1
ATOM 1395 C CA . ASN A 1 170 ? 10.582 -3.547 -20.397 1.00 93.38 170 ASN A CA 1
ATOM 1396 C C . ASN A 1 170 ? 10.116 -5.002 -20.199 1.00 93.38 170 ASN A C 1
ATOM 1398 O O . ASN A 1 170 ? 9.806 -5.680 -21.176 1.00 93.38 170 ASN A O 1
ATOM 1402 N N . ARG A 1 171 ? 10.127 -5.516 -18.963 1.00 90.56 171 ARG A N 1
ATOM 1403 C CA . ARG A 1 171 ? 9.730 -6.897 -18.625 1.00 90.56 171 ARG A CA 1
ATOM 1404 C C . ARG A 1 171 ? 8.441 -6.963 -17.812 1.00 90.56 171 ARG A C 1
ATOM 1406 O O . ARG A 1 171 ? 7.943 -8.054 -17.558 1.00 90.56 171 ARG A O 1
ATOM 1413 N N . TYR A 1 172 ? 7.948 -5.819 -17.359 1.00 90.88 172 TYR A N 1
ATOM 1414 C CA . TYR A 1 172 ? 6.785 -5.730 -16.501 1.00 90.88 172 TYR A CA 1
ATOM 1415 C C . TYR A 1 172 ? 5.504 -5.793 -17.331 1.00 90.88 172 TYR A C 1
ATOM 1417 O O . TYR A 1 172 ? 5.266 -4.943 -18.186 1.00 90.88 172 TYR A O 1
ATOM 1425 N N . ILE A 1 173 ? 4.676 -6.798 -17.054 1.00 91.62 173 ILE A N 1
ATOM 1426 C CA . ILE A 1 173 ? 3.349 -6.952 -17.650 1.00 91.62 173 ILE A CA 1
ATOM 1427 C C . ILE A 1 173 ? 2.337 -6.526 -16.592 1.00 91.62 173 ILE A C 1
ATOM 1429 O O . ILE A 1 173 ? 2.075 -7.250 -15.627 1.00 91.62 173 ILE A O 1
ATOM 1433 N N . LYS A 1 174 ? 1.795 -5.316 -16.749 1.00 91.25 174 LYS A N 1
ATOM 1434 C CA . LYS A 1 174 ? 0.896 -4.694 -15.770 1.00 91.25 174 LYS A CA 1
ATOM 1435 C C . LYS A 1 174 ? -0.332 -5.560 -15.512 1.00 91.25 174 LYS A C 1
ATOM 1437 O O . LYS A 1 174 ? -0.737 -5.698 -14.366 1.00 91.25 174 LYS A O 1
ATOM 1442 N N . GLU A 1 175 ? -0.873 -6.177 -16.5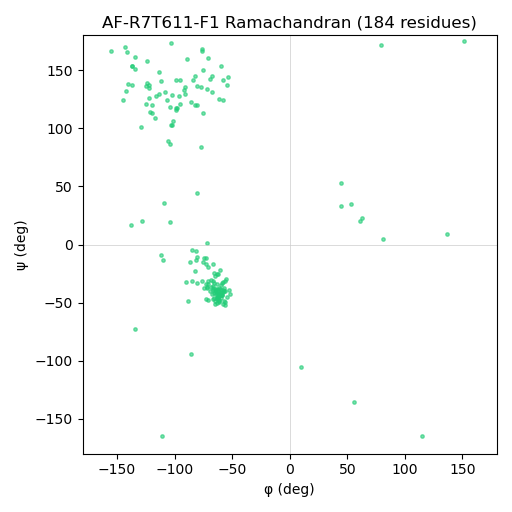52 1.00 92.44 175 GLU A N 1
ATOM 1443 C CA . GLU A 1 175 ? -2.087 -6.994 -16.523 1.00 92.44 175 GLU A CA 1
ATOM 1444 C C . GLU A 1 175 ? -1.885 -8.347 -15.832 1.00 92.44 175 GLU A C 1
ATOM 1446 O O . GLU A 1 175 ? -2.864 -9.007 -15.489 1.00 92.44 175 GLU A O 1
ATOM 1451 N N . ASP A 1 176 ? -0.637 -8.784 -15.650 1.00 91.69 176 ASP A N 1
ATOM 1452 C CA . ASP A 1 176 ? -0.304 -9.978 -14.870 1.00 91.69 176 ASP A CA 1
ATOM 1453 C C . ASP A 1 176 ? -0.064 -9.623 -13.404 1.00 91.69 176 ASP A C 1
ATOM 1455 O O . ASP A 1 176 ? -0.361 -10.432 -12.524 1.00 91.69 176 ASP A O 1
ATOM 1459 N N . TYR A 1 177 ? 0.460 -8.424 -13.149 1.00 91.69 177 TYR A N 1
ATOM 1460 C CA . TYR A 1 177 ? 0.853 -7.977 -11.821 1.00 91.69 177 TYR A CA 1
ATOM 1461 C C . TYR A 1 177 ? -0.296 -7.305 -11.060 1.00 91.69 177 TYR A C 1
ATOM 1463 O O . TYR A 1 177 ? -0.533 -7.644 -9.911 1.00 91.69 177 TYR A O 1
ATOM 1471 N N . ILE A 1 178 ? -1.024 -6.362 -11.661 1.00 94.31 178 ILE A N 1
ATOM 1472 C CA . ILE A 1 178 ? -2.051 -5.555 -10.986 1.00 94.31 178 ILE A CA 1
ATOM 1473 C C . ILE A 1 178 ? -3.440 -6.173 -11.195 1.00 94.31 178 ILE A C 1
ATOM 1475 O O . ILE A 1 178 ? -3.888 -6.264 -12.342 1.00 94.31 178 ILE A O 1
ATOM 1479 N N . PRO A 1 179 ? -4.157 -6.545 -10.118 1.00 95.12 179 PRO A N 1
ATOM 1480 C CA . PRO A 1 179 ? -5.559 -6.925 -10.212 1.00 95.12 179 PRO A CA 1
ATOM 1481 C C . PRO A 1 179 ? -6.408 -5.829 -10.883 1.00 95.12 179 PRO A C 1
ATOM 1483 O O . PRO A 1 179 ? -6.252 -4.645 -10.571 1.00 95.12 179 PRO A O 1
ATOM 1486 N N . PRO A 1 180 ? -7.336 -6.185 -11.789 1.00 94.31 180 PRO A N 1
ATOM 1487 C CA . PRO A 1 180 ? -8.056 -5.215 -12.621 1.00 94.31 180 PRO A CA 1
ATOM 1488 C C . PRO A 1 180 ? -8.995 -4.286 -11.836 1.00 94.31 180 PRO A C 1
ATOM 1490 O O . PRO A 1 180 ? -9.418 -3.258 -12.356 1.00 94.31 180 PRO A O 1
ATOM 1493 N N . ASN A 1 181 ? -9.334 -4.637 -10.594 1.00 94.88 181 ASN A N 1
ATOM 1494 C CA . ASN A 1 181 ? -10.161 -3.832 -9.696 1.00 94.88 181 ASN A CA 1
ATOM 1495 C C . ASN A 1 181 ? -9.366 -2.767 -8.914 1.00 94.88 181 ASN A C 1
ATOM 1497 O O . ASN A 1 181 ? -9.972 -1.992 -8.173 1.00 94.88 181 ASN A O 1
ATOM 1501 N N . TRP A 1 182 ? -8.036 -2.722 -9.039 1.00 97.75 182 TRP A N 1
ATOM 1502 C CA . TRP A 1 182 ? -7.209 -1.716 -8.372 1.00 97.75 182 TRP A CA 1
ATOM 1503 C C . TRP A 1 182 ? -7.182 -0.397 -9.151 1.00 97.75 182 TRP A C 1
ATOM 1505 O O . TRP A 1 182 ? -7.180 -0.365 -10.381 1.00 97.75 182 TRP A O 1
ATOM 1515 N N . ILE A 1 183 ? -7.134 0.714 -8.419 1.00 98.44 183 ILE A N 1
ATOM 1516 C CA . ILE A 1 183 ? -7.264 2.067 -8.962 1.00 98.44 183 ILE A CA 1
ATOM 1517 C C . ILE A 1 183 ? -5.876 2.688 -9.126 1.00 98.44 183 ILE A C 1
ATOM 1519 O O . ILE A 1 183 ? -5.157 2.913 -8.153 1.00 98.44 183 ILE A O 1
ATOM 1523 N N . ALA A 1 184 ? -5.510 2.994 -10.367 1.00 97.38 184 ALA A N 1
ATOM 1524 C CA . ALA A 1 184 ? -4.250 3.651 -10.694 1.00 97.38 184 ALA A CA 1
ATOM 1525 C C . ALA A 1 184 ? -4.263 5.128 -10.276 1.00 97.38 184 ALA A C 1
ATOM 1527 O O . ALA A 1 184 ? -5.210 5.848 -10.601 1.00 97.38 184 ALA A O 1
ATOM 1528 N N . MET A 1 185 ? -3.201 5.605 -9.620 1.00 96.56 185 MET A N 1
ATOM 1529 C CA . MET A 1 185 ? -2.985 7.040 -9.386 1.00 96.56 185 MET A CA 1
ATOM 1530 C C . MET A 1 185 ? -1.526 7.440 -9.635 1.00 96.56 185 MET A C 1
ATOM 1532 O O . MET A 1 185 ? -0.611 6.624 -9.513 1.00 96.56 185 MET A O 1
ATOM 1536 N N . LYS A 1 186 ? -1.319 8.715 -9.985 1.00 85.75 186 LYS A N 1
ATOM 1537 C CA . LYS A 1 186 ? -0.011 9.334 -10.246 1.00 85.75 186 LYS A CA 1
ATOM 1538 C C . LYS A 1 186 ? 0.284 10.459 -9.277 1.00 85.75 186 LYS A C 1
ATOM 1540 O O . LYS A 1 186 ? -0.625 11.307 -9.105 1.00 85.75 186 LYS A O 1
#

Foldseek 3Di:
DDDDDDDDPAFPVVQVVPLVVVLVVPDDDPVLLVVLVVQVCVLQPPHPDAAEEEEEFDDVPLVDPVNVLQFRDGDDLQLLVVVVVVVVVVDVHHAYEYEYDCPVVCVVSNDDPHYDYPDPDDLSSSLSNLLPGCAYEAEDDPSSQSSHSSVVHAYEYEPPPGPDPHNCNVVDDCPRNDDPRYHYDD

InterPro domains:
  IPR002516 Glycosyl transferase, family 11 [PF01531] (6-185)
  IPR002516 Glycosyl transferase, family 11 [PTHR11927] (3-185)

pLDDT: mean 94.52, std 5.37, range [61.69, 98.88]

Mean predicted aligned error: 3.6 Å